Protein AF-A0A5M5ZMQ6-F1 (afdb_monomer)

Sequence (273 aa):
YVLFRFYEIPQRDRADSISINTNTQSAVKARDLRSNSKQILKLKKAYEAKYSNGFFATKRGEIIPADKDKQYCIELSYLGKNLTAWYMQRPNLSYGETKIFDKYFNTLFKNDYLPEDAYALSFWMRKIMDAWTQENPLGLEEELLTMKAYAPYHLLFAISMVFAKCNNQTNVPSPSECLKVASENNLVDSIINIAANCLNSAISAEKNNCEQNNRSFIPQNWVKNKSCNAGIMSAIQNYFSFLPTMNKEMDSKLKNGVKIDSKYFSYRVQAED

Foldseek 3Di:
DDDDDDDDDPDVVVVVVCCVVVVPPDDDALQQVCLPPPLNVVLQVQLCVVQVLEGEASHDPPDDDPSHDPLRYYYPLQLLLLLCLFQQVPLLCSLPSNCSSPVCVCLSSVDDDHSLLSSLSSVLLVVLVVCLDPVNPLPADPLLSVPVSRNSSQLSNLLQLLLCVLQVHPFGFRSNLQCVLCVVLVCSVVSSSLSRQLLRQLLVVVCVVCVVVVHDDDPVVCSNDCSSSVSSNVSSVVCLVCCCVPPVPVNVSSSPSSHDDPVRGDHRRDDPD

Organism: NCBI:txid357276

Radius of gyration: 21.2 Å; Cα contacts (8 Å, |Δi|>4): 343; chains: 1; bounding box: 65×43×66 Å

Secondary structure (DSSP, 8-state):
-----------HHHHHHHHHHHH------HHHHHTT-HHHHHHHHHHHHH-TT-EEE-STTPPPPTTS-GGGEEEHHHHHHHHHHHTS--GGGTT-HHIIIIITHHHHTTS---HHHHHHHHHHHHHHHHT-STT-TT---HHHHTTTTTHHHHHHHHHHHHHHHHTT-SSEEPHHHHHHHHHHTT-HHHHHHHHHHHHHHHHHHHHHHHHHTT----HHHHTTSHHHHHHHHHHHHHHHHHHHHH-HHHHHHHHHHT---GGGEE-------

Solvent-accessible surface area (backbone atoms only — not comparable to full-atom values): 15092 Å² total; per-residue (Å²): 136,87,87,83,82,90,80,88,66,93,48,61,70,57,44,49,50,48,48,61,65,64,68,50,86,66,77,87,46,49,48,63,72,44,34,78,32,71,57,48,49,52,47,39,52,52,28,36,68,74,34,74,50,25,40,63,36,47,52,88,87,53,79,77,60,86,87,41,44,70,90,52,44,46,43,46,71,60,49,55,24,46,45,29,7,47,46,45,65,35,25,48,54,29,67,42,57,58,52,46,39,53,79,37,29,67,56,67,55,66,57,88,71,53,49,56,35,59,49,31,47,51,50,54,51,48,57,54,53,72,45,66,49,95,84,36,83,57,68,61,48,69,75,52,65,77,32,68,80,48,46,60,36,46,38,51,27,36,40,47,49,51,48,16,56,56,55,76,43,92,42,35,58,43,43,33,60,52,47,50,33,20,56,80,56,74,33,55,68,59,46,54,43,51,20,36,51,19,46,41,49,22,51,53,51,49,43,53,51,23,56,76,67,78,40,89,72,54,69,79,59,41,54,54,34,72,62,41,58,52,31,33,52,50,30,46,53,50,50,67,67,45,28,60,80,75,39,48,66,60,40,52,48,46,49,62,39,44,62,66,65,72,87,49,42,40,78,61,52,64,67,88,128

pLDDT: mean 91.58, std 10.66, range [40.56, 98.69]

Structure (mmCIF, N/CA/C/O backbone):
data_AF-A0A5M5ZMQ6-F1
#
_entry.id   AF-A0A5M5ZMQ6-F1
#
loop_
_atom_site.group_PDB
_atom_site.id
_atom_site.type_symbol
_atom_site.label_atom_id
_atom_site.label_alt_id
_atom_site.label_comp_id
_atom_site.label_asym_id
_atom_site.label_entity_id
_atom_site.label_seq_id
_atom_site.pdbx_PDB_ins_code
_atom_site.Cartn_x
_atom_site.Cartn_y
_atom_site.Cartn_z
_atom_site.occupancy
_atom_site.B_iso_or_equiv
_atom_site.auth_seq_id
_atom_site.auth_comp_id
_atom_site.auth_asym_id
_atom_site.auth_atom_id
_atom_site.pdbx_PDB_model_num
ATOM 1 N N . TYR A 1 1 ? 43.582 12.583 -26.323 1.00 47.59 1 TYR A N 1
ATOM 2 C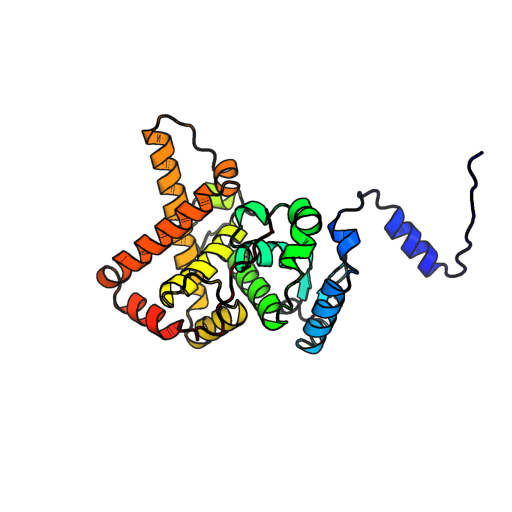 CA . TYR A 1 1 ? 42.843 12.233 -27.550 1.00 47.59 1 TYR A CA 1
ATOM 3 C C . TYR A 1 1 ? 41.517 11.605 -27.155 1.00 47.59 1 TYR A C 1
ATOM 5 O O . TYR A 1 1 ? 41.534 10.622 -26.428 1.00 47.59 1 TYR A O 1
ATOM 13 N N . VAL A 1 2 ? 40.388 12.198 -27.554 1.00 41.84 2 VAL A N 1
ATOM 14 C CA . VAL A 1 2 ? 39.054 11.603 -27.365 1.00 41.84 2 VAL A CA 1
ATOM 15 C C . VAL A 1 2 ? 38.724 10.829 -28.638 1.00 41.84 2 VAL A C 1
ATOM 17 O O . VAL A 1 2 ? 38.733 11.409 -29.721 1.00 41.84 2 VAL A O 1
ATOM 20 N N . LEU A 1 3 ? 38.502 9.518 -28.520 1.00 55.50 3 LEU A N 1
ATOM 21 C CA . LEU A 1 3 ? 38.089 8.673 -29.639 1.00 55.50 3 LEU A CA 1
ATOM 22 C C . LEU A 1 3 ? 36.569 8.776 -29.804 1.00 55.50 3 LEU A C 1
ATOM 24 O O . LEU A 1 3 ? 35.829 8.468 -28.871 1.00 55.50 3 LEU A O 1
ATOM 28 N N . PHE A 1 4 ? 36.107 9.159 -30.991 1.00 59.12 4 PHE A N 1
ATOM 29 C CA . PHE A 1 4 ? 34.694 9.091 -31.360 1.00 59.12 4 PHE A CA 1
ATOM 30 C C . PHE A 1 4 ? 34.466 7.913 -32.306 1.00 59.12 4 PHE A C 1
ATOM 32 O O . PHE A 1 4 ? 35.300 7.627 -33.166 1.00 59.12 4 PHE A O 1
ATOM 39 N N . ARG A 1 5 ? 33.326 7.232 -32.156 1.00 66.06 5 ARG A N 1
ATOM 40 C CA . ARG A 1 5 ? 32.882 6.169 -33.061 1.00 66.06 5 ARG A CA 1
ATOM 41 C C . ARG A 1 5 ? 31.465 6.476 -33.518 1.00 66.06 5 ARG A C 1
ATOM 43 O O . ARG A 1 5 ? 30.568 6.603 -32.688 1.00 66.06 5 ARG A O 1
ATOM 50 N N . PHE A 1 6 ? 31.288 6.604 -34.826 1.00 70.06 6 PHE A N 1
ATOM 51 C CA . PHE A 1 6 ? 29.987 6.822 -35.443 1.00 70.06 6 PHE A CA 1
ATOM 52 C C . PHE A 1 6 ? 29.336 5.476 -35.748 1.00 70.06 6 PHE A C 1
ATOM 54 O O . PHE A 1 6 ? 29.998 4.556 -36.229 1.00 70.06 6 PHE A O 1
ATOM 61 N N . TYR A 1 7 ? 28.043 5.374 -35.458 1.00 70.06 7 TYR A N 1
ATOM 62 C CA . TYR A 1 7 ? 27.208 4.243 -35.837 1.00 70.06 7 TYR A CA 1
ATOM 63 C C . TYR A 1 7 ? 26.068 4.775 -36.698 1.00 70.06 7 TYR A C 1
ATOM 65 O O . TYR A 1 7 ? 25.329 5.659 -36.266 1.00 70.06 7 TYR A O 1
ATOM 73 N N . GLU A 1 8 ? 25.939 4.247 -37.911 1.00 76.56 8 GLU A N 1
ATOM 74 C CA . GLU A 1 8 ? 24.817 4.543 -38.796 1.00 76.56 8 GLU A CA 1
ATOM 75 C C . GLU A 1 8 ? 23.661 3.586 -38.492 1.00 76.56 8 GLU A C 1
ATOM 77 O O . GLU A 1 8 ? 23.851 2.372 -38.385 1.00 76.56 8 GLU A O 1
ATOM 82 N N . ILE A 1 9 ? 22.456 4.135 -38.332 1.00 77.62 9 ILE A N 1
ATOM 83 C CA . ILE A 1 9 ? 21.235 3.355 -38.129 1.00 77.62 9 ILE A CA 1
ATOM 84 C C . ILE A 1 9 ? 20.403 3.475 -39.411 1.00 77.62 9 ILE A C 1
ATOM 86 O O . ILE A 1 9 ? 19.800 4.523 -39.634 1.00 77.62 9 ILE A O 1
ATOM 90 N N . PRO A 1 10 ? 20.336 2.423 -40.248 1.00 77.81 10 PRO A N 1
ATOM 91 C CA . PRO A 1 10 ? 19.671 2.485 -41.556 1.00 77.81 10 PRO A CA 1
ATOM 92 C C . PRO A 1 10 ? 18.139 2.606 -41.464 1.00 77.81 10 PRO A C 1
ATOM 94 O O . PRO A 1 10 ? 17.467 2.927 -42.439 1.00 77.81 10 PRO A O 1
ATOM 97 N N . GLN A 1 11 ? 17.570 2.341 -40.287 1.00 86.81 11 GLN A N 1
ATOM 98 C CA . GLN A 1 11 ? 16.138 2.402 -40.003 1.00 86.81 11 GLN A CA 1
ATOM 99 C C . GLN A 1 11 ? 15.773 3.784 -39.463 1.00 86.81 11 GLN A C 1
ATOM 101 O O . GLN A 1 11 ? 16.088 4.112 -38.317 1.00 86.81 11 GLN A O 1
ATOM 106 N N . ARG A 1 12 ? 15.123 4.600 -40.298 1.00 78.12 12 ARG A N 1
ATOM 107 C CA . ARG A 1 12 ? 14.778 5.990 -39.967 1.00 78.12 12 ARG A CA 1
ATOM 108 C C . ARG A 1 12 ? 13.814 6.093 -38.786 1.00 78.12 12 ARG A C 1
ATOM 110 O O . ARG A 1 12 ? 14.033 6.904 -37.904 1.00 78.12 12 ARG A O 1
ATOM 117 N N . ASP A 1 13 ? 12.829 5.210 -38.715 1.00 79.56 13 ASP A N 1
ATOM 118 C CA . ASP A 1 13 ? 11.914 5.050 -37.581 1.00 79.56 13 ASP A CA 1
ATOM 119 C C . ASP A 1 13 ? 12.656 4.748 -36.268 1.00 79.56 13 ASP A C 1
ATOM 121 O O . ASP A 1 13 ? 12.374 5.337 -35.223 1.00 79.56 13 ASP A O 1
ATOM 125 N N . ARG A 1 14 ? 13.668 3.873 -36.319 1.00 75.56 14 ARG A N 1
ATOM 126 C CA . ARG A 1 14 ? 14.521 3.570 -35.166 1.00 75.56 14 ARG A CA 1
ATOM 127 C C . ARG A 1 14 ? 15.389 4.772 -34.793 1.00 75.56 14 ARG A C 1
ATOM 129 O O . ARG A 1 14 ? 15.490 5.074 -33.604 1.00 75.56 14 ARG A O 1
ATOM 136 N N . ALA A 1 15 ? 15.978 5.458 -35.771 1.00 72.06 15 ALA A N 1
ATOM 137 C CA . ALA A 1 15 ? 16.774 6.665 -35.561 1.00 72.06 15 ALA A CA 1
ATOM 138 C C . ALA A 1 15 ? 15.938 7.807 -34.958 1.00 72.06 15 ALA A C 1
ATOM 140 O O . ALA A 1 15 ? 16.372 8.430 -33.991 1.00 72.06 15 ALA A O 1
ATOM 141 N N . ASP A 1 16 ? 14.714 8.005 -35.445 1.00 71.56 16 ASP A N 1
ATOM 142 C CA . ASP A 1 16 ? 13.754 8.972 -34.918 1.00 71.56 16 ASP A CA 1
ATOM 143 C C . ASP A 1 16 ? 13.327 8.587 -33.498 1.00 71.56 16 ASP A C 1
ATOM 145 O O . ASP A 1 16 ? 13.324 9.435 -32.611 1.00 71.56 16 ASP A O 1
ATOM 149 N N . SER A 1 17 ? 13.070 7.302 -33.222 1.00 70.56 17 SER A N 1
ATOM 150 C CA . SER A 1 17 ? 12.778 6.850 -31.855 1.00 70.56 17 SER A CA 1
ATOM 151 C C . SER A 1 17 ? 13.946 7.112 -30.902 1.00 70.56 17 SER A C 1
ATOM 153 O O . SER A 1 17 ? 13.737 7.545 -29.771 1.00 70.56 17 SER A O 1
ATOM 155 N N . ILE A 1 18 ? 15.184 6.880 -31.347 1.00 67.00 18 ILE A N 1
ATOM 156 C CA . ILE A 1 18 ? 16.378 7.131 -30.543 1.00 67.00 18 ILE A CA 1
ATOM 157 C C . ILE A 1 18 ? 16.510 8.626 -30.312 1.00 67.00 18 ILE A C 1
ATOM 159 O O . ILE A 1 18 ? 16.647 9.019 -29.161 1.00 67.00 18 ILE A O 1
ATOM 163 N N . SER A 1 19 ? 16.393 9.445 -31.358 1.00 64.06 19 SER A N 1
ATOM 164 C CA . SER A 1 19 ? 16.413 10.907 -31.285 1.00 64.06 19 SER A CA 1
ATOM 165 C C . SER A 1 19 ? 15.363 11.432 -30.304 1.00 64.06 19 SER A C 1
ATOM 167 O O . SER A 1 19 ? 15.713 12.099 -29.339 1.00 64.06 19 SER A O 1
ATOM 169 N N . ILE A 1 20 ? 14.094 11.041 -30.443 1.00 60.56 20 ILE A N 1
ATOM 170 C CA . ILE A 1 20 ? 12.998 11.467 -29.558 1.00 60.56 20 ILE A CA 1
ATOM 171 C C . ILE A 1 20 ? 13.266 11.059 -28.099 1.00 60.56 20 ILE A C 1
ATOM 173 O O . ILE A 1 20 ? 13.087 11.869 -27.190 1.00 60.56 20 ILE A O 1
ATOM 177 N N . ASN A 1 21 ? 13.757 9.838 -27.865 1.00 60.22 21 ASN A N 1
ATOM 178 C CA . ASN A 1 21 ? 14.043 9.328 -26.519 1.00 60.22 21 ASN A CA 1
ATOM 179 C C . ASN A 1 21 ? 15.355 9.867 -25.908 1.00 60.22 21 ASN A C 1
ATOM 181 O O . ASN A 1 21 ? 15.486 9.899 -24.685 1.00 60.22 21 ASN A O 1
ATOM 185 N N . THR A 1 22 ? 16.335 10.284 -26.720 1.00 57.62 22 THR A N 1
ATOM 186 C CA . THR A 1 22 ? 17.606 10.880 -26.250 1.00 57.62 22 THR A CA 1
ATOM 187 C C . THR A 1 22 ? 17.556 12.401 -26.156 1.00 57.62 22 THR A C 1
ATOM 189 O O . THR A 1 22 ? 18.309 12.975 -25.374 1.00 57.62 22 THR A O 1
ATOM 192 N N . ASN A 1 23 ? 16.644 13.059 -26.875 1.00 48.06 23 ASN A N 1
ATOM 193 C CA . ASN A 1 23 ? 16.464 14.510 -26.824 1.00 48.06 23 ASN A CA 1
ATOM 194 C C . ASN A 1 23 ? 15.628 14.959 -25.609 1.00 48.06 23 ASN A C 1
ATOM 196 O O . ASN A 1 23 ? 15.632 16.129 -25.227 1.00 48.06 23 ASN A O 1
ATOM 200 N N . THR A 1 24 ? 14.968 14.027 -24.911 1.00 53.59 24 THR A N 1
ATOM 201 C CA . THR A 1 24 ? 14.496 14.278 -23.546 1.00 53.59 24 THR A CA 1
ATOM 202 C C . THR A 1 24 ? 15.685 14.317 -22.582 1.00 53.59 24 THR A C 1
ATOM 204 O O . THR A 1 24 ? 16.093 13.284 -22.057 1.00 53.59 24 THR A O 1
ATOM 207 N N . GLN A 1 25 ? 16.198 15.517 -22.280 1.00 57.25 25 GLN A N 1
ATOM 208 C CA . GLN A 1 25 ? 17.229 15.810 -21.258 1.00 57.25 25 GLN A CA 1
ATOM 209 C C . GLN A 1 25 ? 16.788 15.496 -19.806 1.00 57.25 25 GLN A C 1
ATOM 211 O O . GLN A 1 25 ? 17.231 16.110 -18.838 1.00 57.25 25 GLN A O 1
ATOM 216 N N . SER A 1 26 ? 15.874 14.549 -19.612 1.00 63.44 26 SER A N 1
ATOM 217 C CA . SER A 1 26 ? 15.492 14.087 -18.285 1.00 63.44 26 SER A CA 1
ATOM 218 C C . SER A 1 26 ? 16.535 13.101 -17.786 1.00 63.44 26 SER A C 1
ATOM 220 O O . SER A 1 26 ? 16.650 12.006 -18.337 1.00 63.44 26 SER A O 1
ATOM 222 N N . ALA A 1 27 ? 17.241 13.469 -16.715 1.00 72.31 27 ALA A N 1
ATOM 223 C CA . ALA A 1 27 ? 18.243 12.622 -16.079 1.00 72.31 27 ALA A CA 1
ATOM 224 C C . ALA A 1 27 ? 17.759 11.167 -15.926 1.00 72.31 27 ALA A C 1
ATOM 226 O O . ALA A 1 27 ? 16.604 10.901 -15.551 1.00 72.31 27 ALA A O 1
ATOM 227 N N . VAL A 1 28 ? 18.656 10.227 -16.234 1.00 78.38 28 VAL A N 1
ATOM 228 C CA . VAL A 1 28 ? 18.430 8.793 -16.032 1.00 78.38 28 VAL A CA 1
ATOM 229 C C . VAL A 1 28 ? 18.247 8.555 -14.537 1.00 78.38 28 VAL A C 1
ATOM 231 O O . VAL A 1 28 ? 19.123 8.883 -13.738 1.00 78.38 28 VAL A O 1
ATOM 234 N N . LYS A 1 29 ? 17.095 8.009 -14.141 1.00 84.88 29 LYS A N 1
ATOM 235 C CA . LYS A 1 29 ? 16.806 7.691 -12.738 1.00 84.88 29 LYS A CA 1
ATOM 236 C C . LYS A 1 29 ? 17.177 6.241 -12.443 1.00 84.88 29 LYS A C 1
ATOM 238 O O . LYS A 1 29 ? 17.129 5.395 -13.332 1.00 84.88 29 LYS A O 1
ATOM 243 N N . ALA A 1 30 ? 17.438 5.924 -11.174 1.00 86.81 30 ALA A N 1
ATOM 244 C CA . ALA A 1 30 ? 17.724 4.552 -10.738 1.00 86.81 30 ALA A CA 1
ATOM 245 C C . ALA A 1 30 ? 16.661 3.546 -11.223 1.00 86.81 30 ALA A C 1
ATOM 247 O O . ALA A 1 30 ? 16.997 2.475 -11.716 1.00 86.81 30 ALA A O 1
ATOM 248 N N . ARG A 1 31 ? 15.376 3.924 -11.189 1.00 89.75 31 ARG A N 1
ATOM 249 C CA . ARG A 1 31 ? 14.275 3.112 -11.733 1.00 89.75 31 ARG A CA 1
ATOM 250 C C . ARG A 1 31 ? 14.473 2.749 -13.203 1.00 89.75 31 ARG A C 1
ATOM 252 O O . ARG A 1 31 ? 14.212 1.614 -13.584 1.00 89.75 31 ARG A O 1
ATOM 259 N N . ASP A 1 32 ? 14.925 3.696 -14.020 1.00 88.31 32 ASP A N 1
ATOM 260 C CA . ASP A 1 32 ? 15.076 3.491 -15.460 1.00 88.31 32 ASP A CA 1
ATOM 261 C C . ASP A 1 32 ? 16.136 2.399 -15.722 1.00 88.31 32 ASP A C 1
ATOM 263 O O . ASP A 1 32 ? 15.923 1.527 -16.563 1.00 88.31 32 ASP A O 1
ATOM 267 N N . LEU A 1 33 ? 17.190 2.342 -14.895 1.00 89.12 33 LEU A N 1
ATOM 268 C CA . LEU A 1 33 ? 18.198 1.271 -14.901 1.00 89.12 33 LEU A CA 1
ATOM 269 C C . LEU A 1 33 ? 17.654 -0.081 -14.404 1.00 89.12 33 LEU A C 1
ATOM 271 O O . LEU A 1 33 ? 18.113 -1.135 -14.840 1.00 89.12 33 LEU A O 1
ATOM 275 N N . ARG A 1 34 ? 16.674 -0.074 -13.492 1.00 92.88 34 ARG A N 1
ATOM 276 C CA . ARG A 1 34 ? 16.050 -1.292 -12.940 1.00 92.88 34 ARG A CA 1
ATOM 277 C C . ARG A 1 34 ? 14.905 -1.849 -13.788 1.00 92.88 34 ARG A C 1
ATOM 279 O O . ARG A 1 34 ? 14.545 -3.008 -13.606 1.00 92.88 34 ARG A O 1
ATOM 286 N N . SER A 1 35 ? 14.355 -1.067 -14.716 1.00 90.56 35 SER A N 1
ATOM 287 C CA . SER A 1 35 ? 13.184 -1.434 -15.534 1.00 90.56 35 SER A CA 1
ATOM 288 C C . SER A 1 35 ? 13.335 -2.749 -16.315 1.00 90.56 35 SER A C 1
ATOM 290 O O . SER A 1 35 ? 12.348 -3.448 -16.538 1.00 90.56 35 SER A O 1
ATOM 292 N N . ASN A 1 36 ? 14.570 -3.109 -16.680 1.00 91.75 36 ASN A N 1
ATOM 293 C CA . ASN A 1 36 ? 14.905 -4.336 -17.411 1.00 91.75 36 ASN A CA 1
ATOM 294 C C . ASN A 1 36 ? 15.617 -5.384 -16.535 1.00 91.75 36 ASN A C 1
ATOM 296 O O . ASN A 1 36 ? 16.247 -6.301 -17.064 1.00 91.75 36 ASN A O 1
ATOM 300 N N . SER A 1 37 ? 15.577 -5.258 -15.203 1.00 94.25 37 SER A N 1
ATOM 301 C CA . SER A 1 37 ? 16.186 -6.267 -14.334 1.00 94.25 37 SER A CA 1
ATOM 302 C C . SER A 1 37 ? 15.467 -7.613 -14.479 1.00 94.25 37 SER A C 1
ATOM 304 O O . SER A 1 37 ? 14.261 -7.674 -14.733 1.00 94.25 37 SER A O 1
ATOM 306 N N . LYS A 1 38 ? 16.192 -8.717 -14.257 1.00 94.50 38 LYS A N 1
ATOM 307 C CA . LYS A 1 38 ? 15.633 -10.076 -14.340 1.00 94.50 38 LYS A CA 1
ATOM 308 C C . LYS A 1 38 ? 14.405 -10.254 -13.439 1.00 94.50 38 LYS A C 1
ATOM 310 O O . LYS A 1 38 ? 13.442 -10.893 -13.851 1.00 94.50 38 LYS A O 1
ATOM 315 N N . GLN A 1 39 ? 14.435 -9.681 -12.235 1.00 94.44 39 GLN A N 1
ATOM 316 C CA . GLN A 1 39 ? 13.330 -9.741 -11.276 1.00 94.44 39 GLN A CA 1
ATOM 317 C C . GLN A 1 39 ? 12.078 -9.039 -11.817 1.00 94.44 39 GLN A C 1
ATOM 319 O O . GLN A 1 39 ? 10.994 -9.618 -11.798 1.00 94.44 39 GLN A O 1
ATOM 324 N N . ILE A 1 40 ? 12.234 -7.831 -12.374 1.00 96.31 40 ILE A N 1
ATOM 325 C CA . ILE A 1 40 ? 11.114 -7.071 -12.944 1.00 96.31 40 ILE A CA 1
ATOM 326 C C . ILE A 1 40 ? 10.540 -7.772 -14.172 1.00 96.31 40 ILE A C 1
ATOM 328 O O . ILE A 1 40 ? 9.326 -7.907 -14.285 1.00 96.31 40 ILE A O 1
ATOM 332 N N . LEU A 1 41 ? 11.392 -8.275 -15.068 1.00 95.75 41 LEU A N 1
ATOM 333 C CA . LEU A 1 41 ? 10.938 -8.979 -16.268 1.00 95.75 41 LEU A CA 1
ATOM 334 C C . LEU A 1 41 ? 10.226 -10.297 -15.935 1.00 95.75 41 LEU A C 1
ATOM 336 O O . LEU A 1 41 ? 9.242 -10.639 -16.590 1.00 95.75 41 LEU A O 1
ATOM 340 N N . LYS A 1 42 ? 10.678 -11.018 -14.898 1.00 96.25 42 LYS A N 1
ATOM 341 C CA . LYS A 1 42 ? 9.987 -12.213 -14.390 1.00 96.25 42 LYS A CA 1
ATOM 342 C C . LYS A 1 42 ? 8.590 -11.854 -13.881 1.00 96.25 42 LYS A C 1
ATOM 344 O O . LYS A 1 42 ? 7.632 -12.521 -14.266 1.00 96.25 42 LYS A O 1
ATOM 349 N N . LEU A 1 43 ? 8.468 -10.794 -13.078 1.00 97.06 43 LEU A N 1
ATOM 350 C CA . LEU A 1 43 ? 7.178 -10.342 -12.556 1.00 97.06 43 LEU A CA 1
ATOM 351 C C . LEU A 1 43 ? 6.252 -9.835 -13.672 1.00 97.06 43 LEU A C 1
ATOM 353 O O . LEU A 1 43 ? 5.092 -10.226 -13.698 1.00 97.06 43 LEU A O 1
ATOM 357 N N . LYS A 1 44 ? 6.766 -9.052 -14.633 1.00 97.12 44 LYS A N 1
ATOM 358 C CA . LYS A 1 44 ? 6.029 -8.632 -15.842 1.00 97.12 44 LYS A CA 1
ATOM 359 C C . LYS A 1 44 ? 5.464 -9.830 -16.589 1.00 97.12 44 LYS A C 1
ATOM 361 O O . LYS A 1 44 ? 4.260 -9.895 -16.811 1.00 97.12 44 LYS A O 1
ATOM 366 N N . LYS A 1 45 ? 6.312 -10.812 -16.901 1.00 97.19 45 LYS A N 1
ATOM 367 C CA . LYS A 1 45 ? 5.891 -12.021 -17.612 1.00 97.19 45 LYS A CA 1
ATOM 368 C C . LYS A 1 45 ? 4.816 -12.793 -16.844 1.00 97.19 45 LYS A C 1
ATOM 370 O O . LYS A 1 45 ? 3.838 -13.216 -17.448 1.00 97.19 45 LYS A O 1
ATOM 375 N N . ALA A 1 46 ? 4.990 -12.985 -15.536 1.00 97.38 46 ALA A N 1
ATOM 376 C CA . ALA A 1 46 ? 4.007 -13.683 -14.710 1.00 97.38 46 ALA A CA 1
ATOM 377 C C . ALA A 1 46 ? 2.674 -12.921 -14.641 1.00 97.38 46 ALA A C 1
ATOM 379 O O . ALA A 1 46 ? 1.611 -13.528 -14.751 1.00 97.38 46 ALA A O 1
ATOM 380 N N . TYR A 1 47 ? 2.734 -11.594 -14.508 1.00 98.12 47 TYR A N 1
ATOM 381 C CA . TYR A 1 47 ? 1.558 -10.737 -14.429 1.00 98.12 47 TYR A CA 1
ATOM 382 C C . TYR A 1 47 ? 0.743 -10.745 -15.722 1.00 98.12 47 TYR A C 1
ATOM 384 O O . TYR A 1 47 ? -0.451 -11.020 -15.688 1.00 98.12 47 TYR A O 1
ATOM 392 N N . GLU A 1 48 ? 1.388 -10.517 -16.864 1.00 97.31 48 GLU A N 1
ATOM 393 C CA . GLU A 1 48 ? 0.718 -10.480 -18.171 1.00 97.31 48 GLU A CA 1
ATOM 394 C C . GLU A 1 48 ? 0.251 -11.874 -18.627 1.00 97.31 48 GLU A C 1
ATOM 396 O O . GLU A 1 48 ? -0.718 -11.987 -19.373 1.00 97.31 48 GLU A O 1
ATOM 401 N N . ALA A 1 49 ? 0.881 -12.952 -18.140 1.00 97.50 49 ALA A N 1
ATOM 402 C CA . ALA A 1 49 ? 0.378 -14.311 -18.340 1.00 97.50 49 ALA A CA 1
ATOM 403 C C . ALA A 1 49 ? -0.896 -14.592 -17.524 1.00 97.50 49 ALA A C 1
ATOM 405 O O . ALA A 1 49 ? -1.782 -15.299 -18.001 1.00 97.50 49 ALA A O 1
ATOM 406 N N . LYS A 1 50 ? -0.996 -14.052 -16.300 1.00 97.88 50 LYS A N 1
ATOM 407 C CA . LYS A 1 50 ? -2.179 -14.200 -15.439 1.00 97.88 50 LYS A CA 1
ATOM 408 C C . LYS A 1 50 ? -3.340 -13.315 -15.899 1.00 97.88 50 LYS A C 1
ATOM 410 O O . LYS A 1 50 ? -4.480 -13.770 -15.921 1.00 97.88 50 LYS A O 1
ATOM 415 N N . TYR A 1 51 ? -3.044 -12.068 -16.252 1.00 97.06 51 TYR A N 1
ATOM 416 C CA . TYR A 1 51 ? -3.999 -11.054 -16.690 1.00 97.06 51 TYR A CA 1
ATOM 417 C C . TYR A 1 51 ? -3.723 -10.703 -18.152 1.00 97.06 51 TYR A C 1
ATOM 419 O O . TYR A 1 51 ? -3.038 -9.727 -18.449 1.00 97.06 51 TYR A O 1
ATOM 427 N N . SER A 1 52 ? -4.251 -11.505 -19.078 1.00 94.88 52 SER A N 1
ATOM 428 C CA . SER A 1 52 ? -4.007 -11.355 -20.524 1.00 94.88 52 SER A CA 1
ATOM 429 C C . SER A 1 52 ? -4.538 -10.035 -21.109 1.00 94.88 52 SER A C 1
ATOM 431 O O . SER A 1 52 ? -3.995 -9.510 -22.089 1.00 94.88 52 SER A O 1
ATOM 433 N N . ASN A 1 53 ? -5.575 -9.469 -20.487 1.00 95.00 53 ASN A N 1
ATOM 434 C CA . ASN A 1 53 ? -6.116 -8.136 -20.763 1.00 95.00 53 ASN A CA 1
ATOM 435 C C . ASN A 1 53 ? -5.391 -7.013 -19.997 1.00 95.00 53 ASN A C 1
ATOM 437 O O . ASN A 1 53 ? -5.688 -5.842 -20.218 1.00 95.00 53 ASN A O 1
ATOM 441 N N . GLY A 1 54 ? -4.466 -7.350 -19.099 1.00 95.81 54 GLY A N 1
ATOM 442 C CA . GLY A 1 54 ? -3.661 -6.405 -18.338 1.00 95.81 54 GLY A CA 1
ATOM 443 C C . GLY A 1 54 ? -2.352 -6.040 -19.030 1.00 95.81 54 GLY A C 1
ATOM 444 O O . GLY A 1 54 ? -1.967 -6.602 -20.058 1.00 95.81 54 GLY A O 1
ATOM 445 N N . PHE A 1 55 ? -1.651 -5.080 -18.435 1.00 97.38 55 PHE A N 1
ATOM 446 C CA . PHE A 1 55 ? -0.334 -4.649 -18.891 1.00 97.38 55 PHE A CA 1
ATOM 447 C C . PHE A 1 55 ? 0.518 -4.222 -17.706 1.00 97.38 55 PHE A C 1
ATOM 449 O O . PHE A 1 55 ? 0.041 -3.507 -16.823 1.00 97.38 55 PHE A O 1
ATOM 456 N N . PHE A 1 56 ? 1.787 -4.620 -17.684 1.00 97.38 56 PHE A N 1
ATOM 457 C CA . PHE A 1 56 ? 2.714 -4.147 -16.666 1.00 97.38 56 PHE A CA 1
ATOM 458 C C . PHE A 1 56 ? 3.778 -3.255 -17.310 1.00 97.38 56 PHE A C 1
ATOM 460 O O . PHE A 1 56 ? 4.785 -3.727 -17.837 1.00 97.38 56 PHE A O 1
ATOM 467 N N . ALA A 1 57 ? 3.563 -1.943 -17.221 1.00 96.69 57 ALA A N 1
ATOM 468 C CA . ALA A 1 57 ? 4.506 -0.922 -17.657 1.00 96.69 57 ALA A CA 1
ATOM 469 C C . ALA A 1 57 ? 5.735 -0.887 -16.732 1.00 96.69 57 ALA A C 1
ATOM 471 O O . ALA A 1 57 ? 5.640 -0.563 -15.543 1.00 96.69 57 ALA A O 1
ATOM 472 N N . THR A 1 58 ? 6.911 -1.212 -17.264 1.00 95.00 58 THR A N 1
ATOM 473 C CA . THR A 1 58 ? 8.171 -1.217 -16.508 1.00 95.00 58 THR A CA 1
ATOM 474 C C . THR A 1 58 ? 9.032 0.003 -16.801 1.00 95.00 58 THR A C 1
ATOM 476 O O . THR A 1 58 ? 9.849 0.389 -15.959 1.00 95.00 58 THR A O 1
ATOM 479 N N . LYS A 1 59 ? 8.843 0.642 -17.960 1.00 90.75 59 LYS A N 1
ATOM 480 C CA . LYS A 1 59 ? 9.613 1.813 -18.391 1.00 90.75 59 LYS A CA 1
ATOM 481 C C . LYS A 1 59 ? 8.872 3.117 -18.094 1.00 90.75 59 LYS A C 1
ATOM 483 O O . LYS A 1 59 ? 7.647 3.173 -18.022 1.00 90.75 59 LYS A O 1
ATOM 488 N N . ARG A 1 60 ? 9.635 4.203 -17.930 1.00 86.25 60 ARG A N 1
ATOM 489 C CA . ARG A 1 60 ? 9.084 5.556 -17.756 1.00 86.25 60 ARG A CA 1
ATOM 490 C C . ARG A 1 60 ? 8.306 5.961 -19.007 1.00 86.25 60 ARG A C 1
ATOM 492 O O . ARG A 1 60 ? 8.901 6.005 -20.077 1.00 86.25 60 ARG A O 1
ATOM 499 N N . GLY A 1 61 ? 7.030 6.312 -18.850 1.00 84.12 61 GLY A N 1
ATOM 500 C CA . GLY A 1 61 ? 6.195 6.765 -19.967 1.00 84.12 61 GLY A CA 1
ATOM 501 C C . GLY A 1 61 ? 5.877 5.668 -20.985 1.00 84.12 61 GLY A C 1
ATOM 502 O O . GLY A 1 61 ? 5.569 5.982 -22.130 1.00 84.12 61 GLY A O 1
ATOM 503 N N . GLU A 1 62 ? 5.987 4.392 -20.597 1.00 89.88 62 GLU A N 1
ATOM 504 C CA . GLU A 1 62 ? 5.570 3.281 -21.451 1.00 89.88 62 GLU A CA 1
ATOM 505 C C . GLU A 1 62 ? 4.073 3.404 -21.744 1.00 89.88 62 GLU A C 1
ATOM 507 O O . GLU A 1 62 ? 3.252 3.475 -20.829 1.00 89.88 62 GLU A O 1
ATOM 512 N N . ILE A 1 63 ? 3.729 3.469 -23.029 1.00 89.19 63 ILE A N 1
ATOM 513 C CA . ILE A 1 63 ? 2.346 3.640 -23.461 1.00 89.19 63 ILE A CA 1
ATOM 514 C C . ILE A 1 63 ? 1.612 2.321 -23.240 1.00 89.19 63 ILE A C 1
ATOM 516 O O . ILE A 1 63 ? 1.997 1.285 -23.783 1.00 89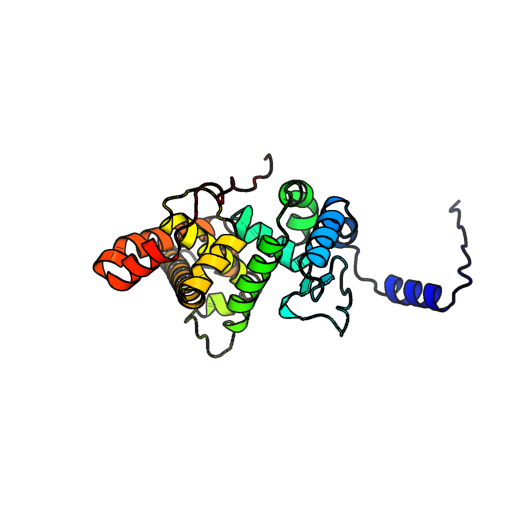.19 63 ILE A O 1
ATOM 520 N N . ILE A 1 64 ? 0.543 2.379 -22.447 1.00 90.94 64 ILE A N 1
ATOM 521 C CA . ILE A 1 64 ? -0.369 1.255 -22.258 1.00 90.94 64 ILE A CA 1
ATOM 522 C C . ILE A 1 64 ? -1.085 0.991 -23.594 1.00 90.94 64 ILE A C 1
ATOM 524 O O . ILE A 1 64 ? -1.682 1.925 -24.140 1.00 90.94 64 ILE A O 1
ATOM 528 N N . PRO A 1 65 ? -1.052 -0.245 -24.126 1.00 93.25 65 PRO A N 1
ATOM 529 C CA . PRO A 1 65 ? -1.757 -0.567 -25.362 1.00 93.25 65 PRO A CA 1
ATOM 530 C C . PRO A 1 65 ? -3.272 -0.345 -25.229 1.00 93.25 65 PRO A C 1
ATOM 532 O O . PRO A 1 65 ? -3.861 -0.610 -24.182 1.00 93.25 65 PRO A O 1
ATOM 535 N N . ALA A 1 66 ? -3.908 0.158 -26.290 1.00 92.00 66 ALA A N 1
ATOM 536 C CA . ALA A 1 66 ? -5.311 0.582 -26.254 1.00 92.00 66 ALA A CA 1
ATOM 537 C C . ALA A 1 66 ? -6.310 -0.575 -26.058 1.00 92.00 66 ALA A C 1
ATOM 539 O O . ALA A 1 66 ? -7.421 -0.345 -25.589 1.00 92.00 66 ALA A O 1
ATOM 540 N N . ASP A 1 67 ? -5.915 -1.803 -26.399 1.00 93.88 67 ASP A N 1
ATOM 541 C CA . ASP A 1 67 ? -6.689 -3.035 -26.214 1.00 93.88 67 ASP A CA 1
ATOM 542 C C . ASP A 1 67 ? -6.672 -3.554 -24.766 1.00 93.88 67 ASP A C 1
ATOM 544 O O . ASP A 1 67 ? -7.366 -4.522 -24.450 1.00 93.88 67 ASP A O 1
ATOM 548 N N . LYS A 1 68 ? -5.875 -2.940 -23.880 1.00 94.44 68 LYS A N 1
ATOM 549 C CA . LYS A 1 68 ? -5.724 -3.373 -22.489 1.00 94.44 68 LYS A CA 1
ATOM 550 C C . LYS A 1 68 ? -6.712 -2.684 -21.565 1.00 94.44 68 LYS A C 1
ATOM 552 O O . LYS A 1 68 ? -7.005 -1.494 -21.680 1.00 94.44 68 LYS A O 1
ATOM 557 N N . ASP A 1 69 ? -7.182 -3.442 -20.583 1.00 95.00 69 ASP A N 1
ATOM 558 C CA . ASP A 1 69 ? -8.028 -2.921 -19.525 1.00 95.00 69 ASP A CA 1
ATOM 559 C C . ASP A 1 69 ? -7.177 -2.123 -18.532 1.00 95.00 69 ASP A C 1
ATOM 561 O O . ASP A 1 69 ? -6.315 -2.663 -17.828 1.00 95.00 69 ASP A O 1
ATOM 565 N N . LYS A 1 70 ? -7.461 -0.820 -18.438 1.00 92.31 70 LYS A N 1
ATOM 566 C CA . LYS A 1 70 ? -6.789 0.117 -17.530 1.00 92.31 70 LYS A CA 1
ATOM 567 C C . LYS A 1 70 ? -6.835 -0.340 -16.070 1.00 92.31 70 LYS A C 1
ATOM 569 O O . LYS A 1 70 ? -5.918 -0.024 -15.316 1.00 92.31 70 LYS A O 1
ATOM 574 N N . GLN A 1 71 ? -7.854 -1.097 -15.657 1.00 93.88 71 GLN A N 1
ATOM 575 C CA . GLN A 1 71 ? -7.956 -1.605 -14.288 1.00 93.88 71 GLN A CA 1
ATOM 576 C C . GLN A 1 71 ? -6.920 -2.685 -13.963 1.00 93.88 71 GLN A C 1
ATOM 578 O O . GLN A 1 71 ? -6.538 -2.829 -12.798 1.00 93.88 71 GLN A O 1
ATOM 583 N N . TYR A 1 72 ? -6.447 -3.404 -14.978 1.00 96.50 72 TYR A N 1
ATOM 584 C CA . TYR A 1 72 ? -5.392 -4.410 -14.877 1.00 96.50 72 TYR A CA 1
ATOM 585 C C . TYR A 1 72 ? -4.042 -3.875 -15.357 1.00 96.50 72 TYR A C 1
ATOM 587 O O . TYR A 1 72 ? -3.070 -4.628 -15.424 1.00 96.50 72 TYR A O 1
ATOM 595 N N . CYS A 1 73 ? -3.951 -2.582 -15.666 1.00 96.12 73 CYS A N 1
ATOM 596 C CA . CYS A 1 73 ? -2.691 -1.939 -15.988 1.00 96.12 73 CYS A CA 1
ATOM 597 C C . CYS A 1 73 ? -1.997 -1.463 -14.711 1.00 96.12 73 CYS A C 1
ATOM 599 O O . CYS A 1 73 ? -2.582 -0.755 -13.888 1.00 96.12 73 CYS A O 1
ATOM 601 N N . ILE A 1 74 ? -0.739 -1.860 -14.544 1.00 96.50 74 ILE A N 1
ATOM 602 C CA . ILE A 1 74 ? 0.098 -1.455 -13.414 1.00 96.50 74 ILE A CA 1
ATOM 603 C C . ILE A 1 74 ? 1.412 -0.874 -13.920 1.00 96.50 74 ILE A C 1
ATOM 605 O O . ILE A 1 74 ? 1.930 -1.283 -14.957 1.00 96.50 74 ILE A O 1
ATOM 609 N N . GLU A 1 75 ? 1.975 0.065 -13.165 1.00 95.94 75 GLU A N 1
ATOM 610 C CA . GLU A 1 75 ? 3.284 0.639 -13.468 1.00 95.94 75 GLU A CA 1
ATOM 611 C C . GLU A 1 75 ? 4.289 0.323 -12.369 1.00 95.94 75 GLU A C 1
ATOM 613 O O . GLU A 1 75 ? 3.973 0.364 -11.175 1.00 95.94 75 GLU A O 1
ATOM 618 N N . LEU A 1 76 ? 5.540 0.097 -12.768 1.00 96.44 76 LEU A N 1
ATOM 619 C CA . LEU A 1 76 ? 6.614 -0.287 -11.856 1.00 96.44 76 LEU A CA 1
ATOM 620 C C . LEU A 1 76 ? 6.833 0.756 -10.767 1.00 96.44 76 LEU A C 1
ATOM 622 O O . LEU A 1 76 ? 7.054 0.389 -9.614 1.00 96.44 76 LEU A O 1
ATOM 626 N N . SER A 1 77 ? 6.738 2.042 -11.122 1.00 94.56 77 SER A N 1
ATOM 627 C CA . SER A 1 77 ? 6.893 3.130 -10.158 1.00 94.56 77 SER A CA 1
ATOM 628 C C . SER A 1 77 ? 5.891 2.991 -9.024 1.00 94.56 77 SER A C 1
ATOM 630 O O . SER A 1 77 ? 6.301 2.894 -7.874 1.00 94.56 77 SER A O 1
ATOM 632 N N . TYR A 1 78 ? 4.596 2.928 -9.339 1.00 95.81 78 TYR A N 1
ATOM 633 C CA . TYR A 1 78 ? 3.542 2.822 -8.331 1.00 95.81 78 TYR A CA 1
ATOM 634 C C . TYR A 1 78 ? 3.602 1.499 -7.576 1.00 95.81 78 TYR A C 1
ATOM 636 O O . TYR A 1 78 ? 3.493 1.504 -6.351 1.00 95.81 78 TYR A O 1
ATOM 644 N N . LEU A 1 79 ? 3.873 0.387 -8.265 1.00 97.38 79 LEU A N 1
ATOM 645 C CA . LEU A 1 79 ? 4.028 -0.907 -7.611 1.00 97.38 79 LEU A CA 1
ATOM 646 C C . LEU A 1 79 ? 5.150 -0.875 -6.565 1.00 97.38 79 LEU A C 1
ATOM 648 O O . LEU A 1 79 ? 4.935 -1.306 -5.439 1.00 97.38 79 LEU A O 1
ATOM 652 N N . GLY A 1 80 ? 6.317 -0.307 -6.884 1.00 97.12 80 GLY A N 1
ATOM 653 C CA . GLY A 1 80 ? 7.421 -0.177 -5.927 1.00 97.12 80 GLY A CA 1
ATOM 654 C C . GLY A 1 80 ? 7.035 0.614 -4.670 1.00 97.12 80 GLY A C 1
ATOM 655 O O . GLY A 1 80 ? 7.390 0.224 -3.556 1.00 97.12 80 GLY A O 1
ATOM 656 N N . LYS A 1 81 ? 6.256 1.691 -4.826 1.00 97.88 81 LYS A N 1
ATOM 657 C CA . LYS A 1 81 ? 5.744 2.491 -3.698 1.00 97.88 81 LYS A CA 1
ATOM 658 C C . LYS A 1 81 ? 4.729 1.702 -2.870 1.00 97.88 81 LYS A C 1
ATOM 660 O O . LYS A 1 81 ? 4.838 1.667 -1.648 1.00 97.88 81 LYS A O 1
ATOM 665 N N . ASN A 1 82 ? 3.809 0.999 -3.526 1.00 98.19 82 ASN A N 1
ATOM 666 C CA . ASN A 1 82 ? 2.801 0.174 -2.862 1.00 98.19 82 ASN A CA 1
ATOM 667 C C . ASN A 1 82 ? 3.433 -0.995 -2.090 1.00 98.19 82 ASN A C 1
ATOM 669 O O . ASN A 1 82 ? 3.088 -1.226 -0.935 1.00 98.19 82 ASN A O 1
ATOM 673 N N . LEU A 1 83 ? 4.412 -1.685 -2.687 1.00 97.62 83 LEU A N 1
ATOM 674 C CA . LEU A 1 83 ? 5.180 -2.748 -2.031 1.00 97.62 83 LEU A CA 1
ATOM 675 C C . LEU A 1 83 ? 5.945 -2.215 -0.807 1.00 97.62 83 LEU A C 1
ATOM 677 O O . LEU A 1 83 ? 6.004 -2.878 0.227 1.00 97.62 83 LEU A O 1
ATOM 681 N N . THR A 1 84 ? 6.494 -1.000 -0.892 1.00 97.38 84 THR A N 1
ATOM 682 C CA . THR A 1 84 ? 7.184 -0.349 0.235 1.00 97.38 84 THR A CA 1
ATOM 683 C C . THR A 1 84 ? 6.214 -0.020 1.378 1.00 97.38 84 THR A C 1
ATOM 685 O O . THR A 1 84 ? 6.529 -0.238 2.551 1.00 97.38 84 THR A O 1
ATOM 688 N N . ALA A 1 85 ? 5.016 0.471 1.061 1.00 98.06 85 ALA A N 1
ATOM 689 C CA . ALA A 1 85 ? 3.990 0.766 2.056 1.00 98.06 85 ALA A CA 1
ATOM 690 C C . ALA A 1 85 ? 3.461 -0.505 2.735 1.00 98.06 85 ALA A C 1
ATOM 692 O O . ALA A 1 85 ? 3.310 -0.525 3.954 1.00 98.06 85 ALA A O 1
ATOM 693 N N . TRP A 1 86 ? 3.227 -1.562 1.954 1.00 98.31 86 TRP A N 1
ATOM 694 C CA . TRP A 1 86 ? 2.591 -2.794 2.417 1.00 98.31 86 TRP A CA 1
ATOM 695 C C . TRP A 1 86 ? 3.596 -3.800 2.994 1.00 98.31 86 TRP A C 1
ATOM 697 O O . TRP A 1 86 ? 3.612 -4.045 4.196 1.00 98.31 86 TRP A O 1
ATOM 707 N N . TYR A 1 87 ? 4.493 -4.350 2.168 1.00 97.25 87 TYR A N 1
ATOM 708 C CA . TYR A 1 87 ? 5.405 -5.433 2.563 1.00 97.25 87 TYR A CA 1
ATOM 709 C C . TYR A 1 87 ? 6.584 -4.988 3.418 1.00 97.25 87 TYR A C 1
ATOM 711 O O . TYR A 1 87 ? 6.995 -5.717 4.322 1.00 97.25 87 TYR A O 1
ATOM 719 N N . MET A 1 88 ? 7.130 -3.794 3.172 1.00 95.69 88 MET A N 1
ATOM 720 C CA . MET A 1 88 ? 8.154 -3.242 4.066 1.00 95.69 88 MET A CA 1
ATOM 721 C C . MET A 1 88 ? 7.548 -2.553 5.292 1.00 95.69 88 MET A C 1
ATOM 723 O O . MET A 1 88 ? 8.290 -2.260 6.229 1.00 95.69 88 MET A O 1
ATOM 727 N N . GLN A 1 89 ? 6.235 -2.272 5.297 1.00 96.25 89 GLN A N 1
ATOM 728 C CA . GLN A 1 89 ? 5.561 -1.463 6.323 1.00 96.25 89 GLN A CA 1
ATOM 729 C C . GLN A 1 89 ? 6.263 -0.112 6.567 1.00 96.25 89 GLN A C 1
ATOM 731 O O . GLN A 1 89 ? 6.420 0.354 7.699 1.00 96.25 89 GLN A O 1
ATOM 736 N N . ARG A 1 90 ? 6.749 0.515 5.485 1.00 95.69 90 ARG A N 1
ATOM 737 C CA . ARG A 1 90 ? 7.451 1.809 5.509 1.00 95.69 90 ARG A CA 1
ATOM 738 C C . ARG A 1 90 ? 6.765 2.821 4.576 1.00 95.69 90 ARG A C 1
ATOM 740 O O . ARG A 1 90 ? 7.391 3.296 3.622 1.00 95.69 90 ARG A O 1
ATOM 747 N N . PRO A 1 91 ? 5.497 3.203 4.833 1.00 96.94 91 PRO A N 1
ATOM 748 C CA . PRO A 1 91 ? 4.797 4.208 4.022 1.00 96.94 91 PRO A CA 1
ATOM 749 C C . PRO A 1 91 ? 5.558 5.543 3.969 1.00 96.94 91 PRO A C 1
ATOM 751 O O . PRO A 1 91 ? 5.674 6.154 2.909 1.00 96.94 91 PRO A O 1
ATOM 754 N N . ASN A 1 92 ? 6.247 5.891 5.057 1.00 95.19 92 ASN A N 1
ATOM 755 C CA . ASN A 1 92 ? 7.120 7.055 5.174 1.00 95.19 92 ASN A CA 1
ATOM 756 C C . ASN A 1 92 ? 8.324 7.069 4.201 1.00 95.19 92 ASN A C 1
ATOM 758 O O . ASN A 1 92 ? 9.001 8.086 4.074 1.00 95.19 92 ASN A O 1
ATOM 762 N N . LEU A 1 93 ? 8.634 5.956 3.523 1.00 94.56 93 LEU A N 1
ATOM 763 C CA . LEU A 1 93 ? 9.660 5.876 2.473 1.00 94.56 93 LEU A CA 1
ATOM 764 C C . LEU A 1 93 ? 9.072 5.723 1.065 1.00 94.56 93 LEU A C 1
ATOM 766 O O . LEU A 1 93 ? 9.814 5.804 0.086 1.00 94.56 93 LEU A O 1
ATOM 770 N N . SER A 1 94 ? 7.758 5.528 0.953 1.00 94.31 94 SER A N 1
ATOM 771 C CA . SER A 1 94 ? 7.100 5.113 -0.290 1.00 94.31 94 SER A CA 1
ATOM 772 C C . SER A 1 94 ? 7.078 6.208 -1.354 1.00 94.31 94 SER A C 1
ATOM 774 O O . SER A 1 94 ? 6.995 5.913 -2.534 1.00 94.31 94 SER A O 1
ATOM 776 N N . TYR A 1 95 ? 7.233 7.480 -0.996 1.00 88.31 95 TYR A N 1
ATOM 777 C CA . TYR A 1 95 ? 7.301 8.559 -1.988 1.00 88.31 95 TYR A CA 1
ATOM 778 C C . TYR A 1 95 ? 8.663 8.642 -2.708 1.00 88.31 95 TYR A C 1
ATOM 780 O O . TYR A 1 95 ? 8.759 9.182 -3.812 1.00 88.31 95 TYR A O 1
ATOM 788 N N . GLY A 1 96 ? 9.736 8.138 -2.089 1.00 88.81 96 GLY A N 1
ATOM 789 C CA . GLY A 1 96 ? 11.109 8.348 -2.541 1.00 88.81 96 GLY A CA 1
ATOM 790 C C . GLY A 1 96 ? 11.571 7.310 -3.560 1.00 88.81 96 GLY A C 1
ATOM 791 O O . GLY A 1 96 ? 12.262 6.366 -3.184 1.00 88.81 96 GLY A O 1
ATOM 792 N N . GLU A 1 97 ? 11.270 7.511 -4.847 1.00 90.06 97 GLU A N 1
ATOM 793 C CA . GLU A 1 97 ? 11.652 6.571 -5.921 1.00 90.06 97 GLU A CA 1
ATOM 794 C C . GLU A 1 97 ? 13.146 6.231 -5.927 1.00 90.06 97 GLU A C 1
ATOM 796 O O . GLU A 1 97 ? 13.499 5.067 -6.096 1.00 90.06 97 GLU A O 1
ATOM 801 N N . THR A 1 98 ? 14.028 7.202 -5.672 1.00 90.69 98 THR A N 1
ATOM 802 C CA . THR A 1 98 ? 15.470 6.939 -5.564 1.00 90.69 98 THR A CA 1
ATOM 803 C C . THR A 1 98 ? 15.765 5.913 -4.473 1.00 90.69 98 THR A C 1
ATOM 805 O O . THR A 1 98 ? 16.464 4.945 -4.727 1.00 90.69 98 THR A O 1
ATOM 808 N N . LYS A 1 99 ? 15.180 6.044 -3.275 1.00 91.50 99 LYS A N 1
ATOM 809 C CA . LYS A 1 99 ? 15.400 5.067 -2.195 1.00 91.50 99 LYS A CA 1
ATOM 810 C C . LYS A 1 99 ? 14.884 3.679 -2.580 1.00 91.50 99 LYS A C 1
ATOM 812 O O . LYS A 1 99 ? 15.541 2.694 -2.267 1.00 91.50 99 LYS A O 1
ATOM 817 N N . ILE A 1 100 ? 13.734 3.605 -3.248 1.00 95.06 100 ILE A N 1
ATOM 818 C CA . ILE A 1 100 ? 13.099 2.339 -3.641 1.00 95.06 100 ILE A CA 1
ATOM 819 C C . ILE A 1 100 ? 13.925 1.617 -4.710 1.00 95.06 100 ILE A C 1
ATOM 821 O O . ILE A 1 100 ? 14.230 0.440 -4.553 1.00 95.06 100 ILE A O 1
ATOM 825 N N . PHE A 1 101 ? 14.296 2.311 -5.787 1.00 95.06 101 PHE A N 1
ATOM 826 C CA . PHE A 1 101 ? 14.932 1.693 -6.958 1.00 95.06 101 PHE A CA 1
ATOM 827 C C . PHE A 1 101 ? 16.463 1.673 -6.914 1.00 95.06 101 PHE A C 1
ATOM 829 O O . PHE A 1 101 ? 17.089 0.975 -7.715 1.00 95.06 101 PHE A O 1
ATOM 836 N N . ASP A 1 102 ? 17.062 2.402 -5.978 1.00 91.62 102 ASP A N 1
ATOM 837 C CA . ASP A 1 102 ? 18.494 2.348 -5.708 1.00 91.62 102 ASP A CA 1
ATOM 838 C C . ASP A 1 102 ? 18.769 1.502 -4.457 1.00 91.62 102 ASP A C 1
ATOM 840 O O . ASP A 1 102 ? 19.046 0.306 -4.565 1.00 91.62 102 ASP A O 1
ATOM 844 N N . LYS A 1 103 ? 18.573 2.088 -3.267 1.00 92.81 103 LYS A N 1
ATOM 845 C CA . LYS A 1 103 ? 18.944 1.486 -1.977 1.00 92.81 103 LYS A CA 1
ATOM 846 C C . LYS A 1 103 ? 18.195 0.188 -1.667 1.00 92.81 103 LYS A C 1
ATOM 848 O O . LYS A 1 103 ? 18.812 -0.786 -1.253 1.00 92.81 103 LYS A O 1
ATOM 853 N N . TYR A 1 104 ? 16.873 0.174 -1.821 1.00 93.56 104 TYR A N 1
ATOM 854 C CA . TYR A 1 104 ? 16.037 -0.945 -1.371 1.00 93.56 104 TYR A CA 1
ATOM 855 C C . TYR A 1 104 ? 15.652 -1.915 -2.481 1.00 93.56 104 TYR A C 1
ATOM 857 O O . TYR A 1 104 ? 14.952 -2.882 -2.204 1.00 93.56 104 TYR A O 1
ATOM 865 N N . PHE A 1 105 ? 16.104 -1.702 -3.717 1.00 94.75 105 PHE A N 1
ATOM 866 C CA . PHE A 1 105 ? 15.621 -2.476 -4.858 1.00 94.75 105 PHE A CA 1
ATOM 867 C C . PHE A 1 105 ? 15.861 -3.974 -4.682 1.00 94.75 105 PHE A C 1
ATOM 869 O O . PHE A 1 105 ? 14.939 -4.773 -4.823 1.00 94.75 105 PHE A O 1
ATOM 876 N N . ASN A 1 106 ? 17.094 -4.347 -4.332 1.00 93.44 106 ASN A N 1
ATOM 877 C CA . ASN A 1 106 ? 17.466 -5.747 -4.156 1.00 93.44 106 ASN A CA 1
ATOM 878 C C . ASN A 1 106 ? 16.724 -6.380 -2.979 1.00 93.44 106 ASN A C 1
ATOM 880 O O . ASN A 1 106 ? 16.334 -7.531 -3.072 1.00 93.44 106 ASN A O 1
ATOM 884 N N . THR A 1 107 ? 16.485 -5.638 -1.900 1.00 93.12 107 THR A N 1
ATOM 885 C CA . THR A 1 107 ? 15.686 -6.119 -0.769 1.00 93.12 107 THR A CA 1
ATOM 886 C C . THR A 1 107 ? 14.227 -6.320 -1.169 1.00 93.12 107 THR A C 1
ATOM 888 O O . THR A 1 107 ? 13.647 -7.369 -0.908 1.00 93.12 107 THR A O 1
ATOM 891 N N . LEU A 1 108 ? 13.634 -5.316 -1.814 1.00 94.44 108 LEU A N 1
ATOM 892 C CA . LEU A 1 108 ? 12.218 -5.282 -2.139 1.00 94.44 108 LEU A CA 1
ATOM 893 C C . LEU A 1 108 ? 11.867 -6.315 -3.207 1.00 94.44 108 LEU A C 1
ATOM 895 O O . LEU A 1 108 ? 10.907 -7.050 -3.037 1.00 94.44 108 LEU A O 1
ATOM 899 N N . PHE A 1 109 ? 12.651 -6.408 -4.281 1.00 93.62 109 PHE A N 1
ATOM 900 C CA . PHE A 1 109 ? 12.373 -7.269 -5.434 1.00 93.62 109 PHE A CA 1
ATOM 901 C C . PHE A 1 109 ? 13.135 -8.605 -5.416 1.00 93.62 109 PHE A C 1
ATOM 903 O O . PHE A 1 109 ? 13.143 -9.310 -6.423 1.00 93.62 109 PHE A O 1
ATOM 910 N N . LYS A 1 110 ? 13.770 -8.986 -4.295 1.00 88.75 110 LYS A N 1
ATOM 911 C CA . LYS A 1 110 ? 14.263 -10.365 -4.089 1.00 88.75 110 LYS A CA 1
ATOM 912 C C . LYS A 1 110 ? 13.114 -11.361 -3.927 1.00 88.75 110 LYS A C 1
ATOM 914 O O . LYS A 1 110 ? 13.287 -12.532 -4.249 1.00 88.75 110 LYS A O 1
ATOM 919 N N . ASN A 1 111 ? 11.967 -10.895 -3.440 1.00 84.44 111 ASN A N 1
ATOM 920 C CA . ASN A 1 111 ? 10.789 -11.726 -3.251 1.00 84.44 111 ASN A CA 1
ATOM 921 C C . ASN A 1 111 ? 10.081 -11.999 -4.578 1.00 84.44 111 ASN A C 1
ATOM 923 O O . ASN A 1 111 ? 9.908 -11.102 -5.406 1.00 84.44 111 ASN A O 1
ATOM 927 N N . ASP A 1 112 ? 9.612 -13.232 -4.735 1.00 87.69 112 ASP A N 1
ATOM 928 C CA . ASP A 1 112 ? 8.747 -13.629 -5.839 1.00 87.69 112 ASP A CA 1
ATOM 929 C C . ASP A 1 112 ? 7.295 -13.257 -5.507 1.00 87.69 112 ASP A C 1
ATOM 931 O O . ASP A 1 112 ? 6.540 -14.059 -4.962 1.00 87.69 112 ASP A O 1
ATOM 935 N N . TYR A 1 113 ? 6.914 -12.010 -5.799 1.00 94.56 113 TYR A N 1
ATOM 936 C CA . TYR A 1 113 ? 5.533 -11.556 -5.624 1.00 94.56 113 TYR A CA 1
ATOM 937 C C . TYR A 1 113 ? 4.584 -12.255 -6.594 1.00 94.56 113 TYR A C 1
ATOM 939 O O . TYR A 1 113 ? 4.898 -12.430 -7.776 1.00 94.56 113 TYR A O 1
ATOM 947 N N . LEU A 1 114 ? 3.392 -12.590 -6.102 1.00 96.00 114 LEU A N 1
ATOM 948 C CA . LEU A 1 114 ? 2.320 -13.107 -6.938 1.00 96.00 114 LEU A CA 1
ATOM 949 C C . LEU A 1 114 ? 1.758 -11.988 -7.837 1.00 96.00 114 LEU A C 1
ATOM 951 O O . LEU A 1 114 ? 1.617 -10.847 -7.379 1.00 96.00 114 LEU A O 1
ATOM 955 N N . PRO A 1 115 ? 1.392 -12.286 -9.098 1.00 97.75 115 PRO A N 1
ATOM 956 C CA . PRO A 1 115 ? 0.627 -11.373 -9.946 1.00 97.75 115 PRO A CA 1
ATOM 957 C C . PRO A 1 115 ? -0.596 -10.769 -9.255 1.00 97.75 115 PRO A C 1
ATOM 959 O O . PRO A 1 115 ? -0.877 -9.579 -9.390 1.00 97.75 115 PRO A O 1
ATOM 962 N N . GLU A 1 116 ? -1.299 -11.596 -8.489 1.00 98.19 116 GLU A N 1
ATOM 963 C CA . GLU A 1 116 ? -2.505 -11.245 -7.760 1.00 98.19 116 GLU A CA 1
ATOM 964 C C . GLU A 1 116 ? -2.223 -10.207 -6.670 1.00 98.19 116 GLU A C 1
ATOM 966 O O . GLU A 1 116 ? -3.014 -9.281 -6.489 1.00 98.19 116 GLU A O 1
ATOM 971 N N . ASP A 1 117 ? -1.081 -10.303 -5.983 1.00 98.19 117 ASP A N 1
ATOM 972 C CA . ASP A 1 117 ? -0.680 -9.317 -4.977 1.00 98.19 117 ASP A CA 1
ATOM 973 C C . ASP A 1 117 ? -0.367 -7.965 -5.630 1.00 98.19 117 ASP A C 1
ATOM 975 O O . ASP A 1 117 ? -0.777 -6.918 -5.124 1.00 98.19 117 ASP A O 1
ATOM 979 N N . ALA A 1 118 ? 0.305 -7.969 -6.789 1.00 98.06 118 ALA A N 1
ATOM 980 C CA . ALA A 1 118 ? 0.577 -6.747 -7.547 1.00 98.06 118 ALA A CA 1
ATOM 981 C C . ALA A 1 118 ? -0.718 -6.066 -8.026 1.00 98.06 118 ALA A C 1
ATOM 983 O O . ALA A 1 118 ? -0.857 -4.844 -7.903 1.00 98.06 118 ALA A O 1
ATOM 984 N N . TYR A 1 119 ? -1.682 -6.854 -8.514 1.00 98.44 119 TYR A N 1
ATOM 985 C CA . TYR A 1 119 ? -3.012 -6.363 -8.876 1.00 98.44 119 TYR A CA 1
ATOM 986 C C . TYR A 1 119 ? -3.741 -5.781 -7.661 1.00 98.44 119 TYR A C 1
ATOM 988 O O . TYR A 1 119 ? -4.187 -4.633 -7.702 1.00 98.44 119 TYR A O 1
ATOM 996 N N . ALA A 1 120 ? -3.825 -6.535 -6.564 1.00 98.62 120 ALA A N 1
ATOM 997 C CA . ALA A 1 120 ? -4.576 -6.134 -5.382 1.00 98.62 120 ALA A CA 1
ATOM 998 C C . ALA A 1 120 ? -4.023 -4.851 -4.749 1.00 98.62 120 ALA A C 1
ATOM 1000 O O . ALA A 1 120 ? -4.790 -3.974 -4.358 1.00 98.62 120 ALA A O 1
ATOM 1001 N N . LEU A 1 121 ? -2.698 -4.677 -4.721 1.00 98.56 121 LEU A N 1
ATOM 1002 C CA . LEU A 1 121 ? -2.077 -3.422 -4.291 1.00 98.56 121 LEU A CA 1
ATOM 1003 C C . LEU A 1 121 ? -2.495 -2.231 -5.161 1.00 98.56 121 LEU A C 1
ATOM 1005 O O . LEU A 1 121 ? -2.754 -1.146 -4.638 1.00 98.56 121 LEU A O 1
ATOM 1009 N N . SER A 1 122 ? -2.561 -2.419 -6.482 1.00 97.75 122 SER A N 1
ATOM 1010 C CA . SER A 1 122 ? -3.040 -1.382 -7.401 1.00 97.75 122 SER A CA 1
ATOM 1011 C C . SER A 1 122 ? -4.528 -1.094 -7.193 1.00 97.75 122 SER A C 1
ATOM 1013 O O . SER A 1 122 ? -4.923 0.069 -7.170 1.00 97.75 122 SER A O 1
ATOM 1015 N N . PHE A 1 123 ? -5.344 -2.126 -6.953 1.00 98.50 123 PHE A N 1
ATOM 1016 C CA . PHE A 1 123 ? -6.765 -1.985 -6.638 1.00 98.50 123 PHE A CA 1
ATOM 1017 C C . PHE A 1 123 ? -6.995 -1.148 -5.372 1.00 98.50 123 PHE A C 1
ATOM 1019 O O . PHE A 1 123 ? -7.723 -0.157 -5.425 1.00 98.50 123 PHE A O 1
ATOM 1026 N N . TRP A 1 124 ? -6.350 -1.499 -4.253 1.00 98.56 124 TRP A N 1
ATOM 1027 C CA . TRP A 1 124 ? -6.493 -0.761 -2.993 1.00 98.56 124 TRP A CA 1
ATOM 1028 C C . TRP A 1 124 ? -6.066 0.696 -3.148 1.00 98.56 124 TRP A C 1
ATOM 1030 O O . TRP A 1 124 ? -6.779 1.600 -2.718 1.00 98.56 124 TRP A O 1
ATOM 1040 N N . MET A 1 125 ? -4.930 0.935 -3.810 1.00 98.06 125 MET A N 1
ATOM 1041 C CA . MET A 1 125 ? -4.458 2.293 -4.063 1.00 98.06 125 MET A CA 1
ATOM 1042 C C . MET A 1 125 ? -5.427 3.070 -4.960 1.00 98.06 125 MET A C 1
ATOM 1044 O O . MET A 1 125 ? -5.708 4.228 -4.680 1.00 98.06 125 MET A O 1
ATOM 1048 N N . ARG A 1 126 ? -5.989 2.448 -6.002 1.00 97.44 126 ARG A N 1
ATOM 1049 C CA . ARG A 1 126 ? -6.990 3.093 -6.861 1.00 97.44 126 ARG A CA 1
ATOM 1050 C C . ARG A 1 126 ? -8.224 3.491 -6.065 1.00 97.44 126 ARG A C 1
ATOM 1052 O O . ARG A 1 126 ? -8.608 4.645 -6.130 1.00 97.44 126 ARG A O 1
ATOM 1059 N N . LYS A 1 127 ? -8.757 2.595 -5.231 1.00 97.75 127 LYS A N 1
ATOM 1060 C CA . LYS A 1 127 ? -9.895 2.900 -4.353 1.00 97.75 127 LYS A CA 1
ATOM 1061 C C . LYS A 1 127 ? -9.613 4.057 -3.393 1.00 97.75 127 LYS A C 1
ATOM 1063 O O . LYS A 1 127 ? -10.460 4.927 -3.232 1.00 97.75 127 L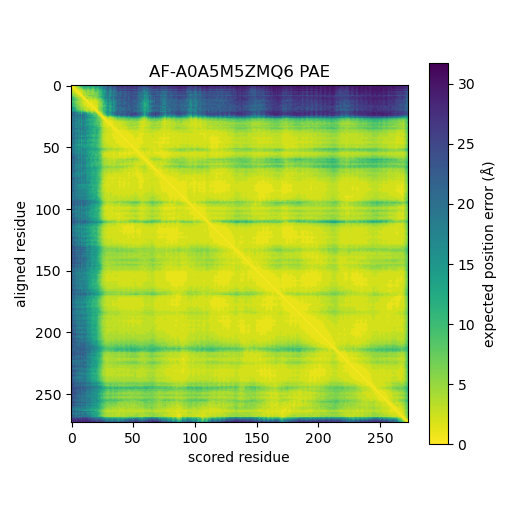YS A O 1
ATOM 1068 N N . ILE A 1 128 ? -8.416 4.108 -2.805 1.00 97.75 128 ILE A N 1
ATOM 1069 C CA . ILE A 1 128 ? -7.986 5.251 -1.982 1.00 97.75 128 ILE A CA 1
ATOM 1070 C C . ILE A 1 128 ? -7.965 6.543 -2.813 1.00 97.75 128 ILE A C 1
ATOM 1072 O O . ILE A 1 128 ? -8.422 7.585 -2.354 1.00 97.75 128 ILE A O 1
ATOM 1076 N N . MET A 1 129 ? -7.424 6.486 -4.030 1.00 96.44 129 MET A N 1
ATOM 1077 C CA . MET A 1 129 ? -7.266 7.654 -4.897 1.00 96.44 129 MET A CA 1
ATOM 1078 C C . MET A 1 129 ? -8.586 8.139 -5.506 1.00 96.44 129 MET A C 1
ATOM 1080 O O . MET A 1 129 ? -8.752 9.347 -5.661 1.00 96.44 129 MET A O 1
ATOM 1084 N N . ASP A 1 130 ? -9.519 7.232 -5.796 1.00 95.38 130 ASP A N 1
ATOM 1085 C CA . ASP A 1 130 ? -10.879 7.537 -6.253 1.00 95.38 130 ASP A CA 1
ATOM 1086 C C . ASP A 1 130 ? -11.661 8.288 -5.170 1.00 95.38 130 ASP A C 1
ATOM 1088 O O . ASP A 1 130 ? -12.465 9.161 -5.478 1.00 95.38 130 ASP A O 1
ATOM 1092 N N . ALA A 1 131 ? -11.378 7.999 -3.897 1.00 94.12 131 ALA A N 1
ATOM 1093 C CA . ALA A 1 131 ? -11.934 8.713 -2.754 1.00 94.12 131 ALA A CA 1
ATOM 1094 C C . ALA A 1 131 ? -11.187 10.028 -2.432 1.00 94.12 131 ALA A C 1
ATOM 1096 O O . ALA A 1 131 ? -11.601 10.781 -1.553 1.00 94.12 131 ALA A O 1
ATOM 1097 N N . TRP A 1 132 ? -10.093 10.336 -3.140 1.00 93.62 132 TRP A N 1
ATOM 1098 C CA . TRP A 1 132 ? -9.284 11.544 -2.941 1.00 93.62 132 TRP A CA 1
ATOM 1099 C C . TRP A 1 132 ? -9.779 12.709 -3.808 1.00 93.62 132 TRP A C 1
ATOM 1101 O O . TRP A 1 132 ? -9.057 13.229 -4.677 1.00 93.62 132 TRP A O 1
ATOM 1111 N N . THR A 1 133 ? -11.032 13.094 -3.571 1.00 92.94 133 THR A N 1
ATOM 1112 C CA . THR A 1 133 ? -11.761 14.164 -4.266 1.00 92.94 133 THR A CA 1
ATOM 1113 C C . THR A 1 133 ? -11.949 15.387 -3.367 1.00 92.94 133 THR A C 1
ATOM 1115 O O . THR A 1 133 ? -11.641 15.354 -2.177 1.00 92.94 133 THR A O 1
ATOM 1118 N N . GLN A 1 134 ? -12.455 16.485 -3.937 1.00 89.88 134 GLN A N 1
ATOM 1119 C CA . GLN A 1 134 ? -12.794 17.692 -3.172 1.00 89.88 134 GLN A CA 1
ATOM 1120 C C . GLN A 1 134 ? -13.918 17.452 -2.154 1.00 89.88 134 GLN A C 1
ATOM 1122 O O . GLN A 1 134 ? -13.928 18.089 -1.110 1.00 89.88 134 GLN A O 1
ATOM 1127 N N . GLU A 1 135 ? -14.828 16.517 -2.437 1.00 94.00 135 GLU A N 1
ATOM 1128 C CA . GLU A 1 135 ? -15.932 16.148 -1.539 1.00 94.00 135 GLU A CA 1
ATOM 1129 C C . GLU A 1 135 ? -15.452 15.432 -0.270 1.00 94.00 135 GLU A C 1
ATOM 1131 O O . GLU A 1 135 ? -16.196 15.357 0.701 1.00 94.00 135 GLU A O 1
ATOM 1136 N N . ASN A 1 136 ? -14.213 14.921 -0.269 1.00 94.75 136 ASN A N 1
ATOM 1137 C CA . ASN A 1 136 ? -13.592 14.234 0.861 1.00 94.75 136 ASN A CA 1
ATOM 1138 C C . ASN A 1 136 ? -14.507 13.166 1.506 1.00 94.75 136 ASN A C 1
ATOM 1140 O O . ASN A 1 136 ? -14.794 13.235 2.703 1.00 94.75 136 ASN A O 1
ATOM 1144 N N . PRO A 1 137 ? -14.952 12.145 0.749 1.00 95.94 137 PRO A N 1
ATOM 1145 C CA . PRO A 1 137 ? -15.863 11.115 1.258 1.00 95.94 137 PRO A CA 1
ATOM 1146 C C . PRO A 1 137 ? -15.290 10.306 2.433 1.00 95.94 137 PRO A C 1
ATOM 1148 O O . PRO A 1 137 ? -16.047 9.686 3.173 1.00 95.94 137 PRO A O 1
ATOM 1151 N N . LEU A 1 138 ? -13.963 10.308 2.615 1.00 95.38 138 LEU A N 1
ATOM 1152 C CA . LEU A 1 138 ? -13.281 9.655 3.739 1.00 95.38 138 LEU A CA 1
ATOM 1153 C C . LEU A 1 138 ? -13.179 10.539 4.990 1.00 95.38 138 LEU A C 1
ATOM 1155 O O . LEU A 1 138 ? -12.653 10.080 6.003 1.00 95.38 138 LEU A O 1
ATOM 1159 N N . GLY A 1 139 ? -13.617 11.800 4.919 1.00 96.12 139 GLY A N 1
ATOM 1160 C CA . GLY A 1 139 ? -13.531 12.751 6.025 1.00 96.12 139 GLY A CA 1
ATOM 1161 C C . GLY A 1 139 ? -12.101 12.972 6.521 1.00 96.12 139 GLY A C 1
ATOM 1162 O O . GLY A 1 139 ? -11.896 13.140 7.718 1.00 96.12 139 GLY A O 1
ATOM 1163 N N . LEU A 1 140 ? -11.099 12.907 5.639 1.00 96.38 140 LEU A N 1
ATOM 1164 C CA . LEU A 1 140 ? -9.696 13.109 6.005 1.00 96.38 140 LEU A CA 1
ATOM 1165 C C . LEU A 1 140 ? -9.459 14.543 6.485 1.00 96.38 140 LEU A C 1
ATOM 1167 O O . LEU A 1 140 ? -10.011 15.478 5.907 1.00 96.38 140 LEU A O 1
ATOM 1171 N N . GLU A 1 141 ? -8.594 14.708 7.484 1.00 94.31 141 GLU A N 1
ATOM 1172 C CA . GLU A 1 141 ? -8.128 16.030 7.923 1.00 94.31 141 GLU A CA 1
ATOM 1173 C C . GLU A 1 141 ? -7.545 16.830 6.743 1.00 94.31 141 GLU A C 1
ATOM 1175 O O . GLU A 1 141 ? -6.868 16.273 5.866 1.00 94.31 141 GLU A O 1
ATOM 1180 N N . GLU A 1 142 ? -7.777 18.145 6.716 1.00 92.31 142 GLU A N 1
ATOM 1181 C CA . GLU A 1 142 ? -7.374 19.004 5.594 1.00 92.31 142 GLU A CA 1
ATOM 1182 C C . GLU A 1 142 ? -5.866 18.929 5.331 1.00 92.31 142 GLU A C 1
ATOM 1184 O O . GLU A 1 142 ? -5.429 18.836 4.179 1.00 92.31 142 GLU A O 1
ATOM 1189 N N . GLU A 1 143 ? -5.052 18.879 6.391 1.00 91.88 143 GLU A N 1
ATOM 1190 C CA . GLU A 1 143 ? -3.604 18.763 6.265 1.00 91.88 143 GLU A CA 1
ATOM 1191 C C . GLU A 1 143 ? -3.206 17.481 5.514 1.00 91.88 143 GLU A C 1
ATOM 1193 O O . GLU A 1 143 ? -2.266 17.509 4.713 1.00 91.88 143 GLU A O 1
ATOM 1198 N N . LEU A 1 144 ? -3.931 16.370 5.702 1.00 93.50 144 LEU A N 1
ATOM 1199 C CA . LEU A 1 144 ? -3.685 15.117 4.982 1.00 93.50 144 LEU A CA 1
ATOM 1200 C C . LEU A 1 144 ? -4.010 15.252 3.496 1.00 93.50 144 LEU A C 1
ATOM 1202 O O . LEU A 1 144 ? -3.215 14.788 2.674 1.00 93.50 144 LEU A O 1
ATOM 1206 N N . LEU A 1 145 ? -5.115 15.920 3.143 1.00 93.44 145 LEU A N 1
ATOM 1207 C CA . LEU A 1 145 ? -5.542 16.121 1.752 1.00 93.44 145 LEU A CA 1
ATOM 1208 C C . LEU A 1 145 ? -4.495 16.872 0.921 1.00 93.44 145 LEU A C 1
ATOM 1210 O O . LEU A 1 145 ? -4.269 16.525 -0.245 1.00 93.44 145 LEU A O 1
ATOM 1214 N N . THR A 1 146 ? -3.789 17.831 1.533 1.00 92.38 146 THR A N 1
ATOM 1215 C CA . THR A 1 146 ? -2.676 18.552 0.883 1.00 92.38 146 THR A CA 1
ATOM 1216 C C . THR A 1 146 ? -1.476 17.650 0.566 1.00 92.38 146 THR A C 1
ATOM 1218 O O . THR A 1 146 ? -0.660 17.957 -0.303 1.00 92.38 146 THR A O 1
ATOM 1221 N N . MET A 1 147 ? -1.372 16.494 1.227 1.00 93.12 147 MET A N 1
ATOM 1222 C CA . MET A 1 147 ? -0.259 15.554 1.115 1.00 93.12 147 MET A CA 1
ATOM 1223 C C . MET A 1 147 ? -0.577 14.365 0.198 1.00 93.12 147 MET A C 1
ATOM 1225 O O . MET A 1 147 ? -0.111 13.252 0.449 1.00 93.12 147 MET A O 1
ATOM 1229 N N . LYS A 1 148 ? -1.296 14.590 -0.913 1.00 93.06 148 LYS A N 1
ATOM 1230 C CA . LYS A 1 148 ? -1.689 13.554 -1.897 1.00 93.06 148 LYS A CA 1
ATOM 1231 C C . LYS A 1 148 ? -0.523 12.698 -2.423 1.00 93.06 148 LYS A C 1
ATOM 1233 O O . LYS A 1 148 ? -0.715 11.550 -2.802 1.00 93.06 148 LYS A O 1
ATOM 1238 N N . ALA A 1 149 ? 0.706 13.216 -2.420 1.00 91.62 149 ALA A N 1
ATOM 1239 C CA . ALA A 1 149 ? 1.898 12.460 -2.820 1.00 91.62 149 ALA A CA 1
ATOM 1240 C C . ALA A 1 149 ? 2.438 11.492 -1.741 1.00 91.62 149 ALA A C 1
ATOM 1242 O O . ALA A 1 149 ? 3.312 10.679 -2.045 1.00 91.62 149 ALA A O 1
ATOM 1243 N N . TYR A 1 150 ? 1.956 11.583 -0.496 1.00 93.88 150 TYR A N 1
ATOM 1244 C CA . TYR A 1 150 ? 2.483 10.865 0.671 1.00 93.88 150 TYR A CA 1
ATOM 1245 C C . TYR A 1 150 ? 1.393 10.075 1.401 1.00 93.88 150 TYR A C 1
ATOM 1247 O O . TYR A 1 150 ? 1.511 8.863 1.568 1.00 93.88 150 TYR A O 1
ATOM 1255 N N . ALA A 1 151 ? 0.323 10.753 1.814 1.00 96.00 151 ALA A N 1
ATOM 1256 C CA . ALA A 1 151 ? -0.699 10.220 2.708 1.00 96.00 151 ALA A CA 1
ATOM 1257 C C . ALA A 1 151 ? -1.452 8.977 2.175 1.00 96.00 151 ALA A C 1
ATOM 1259 O O . ALA A 1 151 ? -1.689 8.072 2.979 1.00 96.00 151 ALA A O 1
ATOM 1260 N N . PRO A 1 152 ? -1.728 8.812 0.861 1.00 97.62 152 PRO A N 1
ATOM 1261 C CA . PRO A 1 152 ? -2.339 7.578 0.351 1.00 97.62 152 PRO A CA 1
ATOM 1262 C C . PRO A 1 152 ? -1.553 6.303 0.687 1.00 97.62 152 PRO A C 1
ATOM 1264 O O . PRO A 1 152 ? -2.139 5.258 0.962 1.00 97.62 152 PRO A O 1
ATOM 1267 N N . TYR A 1 153 ? -0.220 6.374 0.738 1.00 97.94 153 TYR A N 1
ATOM 1268 C CA . TYR A 1 153 ? 0.608 5.223 1.111 1.00 97.94 153 TYR A CA 1
ATOM 1269 C C . TYR A 1 153 ? 0.475 4.873 2.597 1.00 97.94 153 TYR A C 1
ATOM 1271 O O . TYR A 1 153 ? 0.580 3.704 2.961 1.00 97.94 153 TYR A O 1
ATOM 1279 N N . HIS A 1 154 ? 0.201 5.858 3.457 1.00 98.25 154 HIS A N 1
ATOM 1280 C CA . HIS A 1 154 ? -0.092 5.620 4.872 1.00 98.25 154 HIS A CA 1
ATOM 1281 C C . HIS A 1 154 ? -1.455 4.956 5.063 1.00 98.25 154 HIS A C 1
ATOM 1283 O O . HIS A 1 154 ? -1.564 4.063 5.900 1.00 98.25 154 HIS A O 1
ATOM 1289 N N . LEU A 1 155 ? -2.456 5.311 4.250 1.00 98.00 155 LEU A N 1
ATOM 1290 C CA . LEU A 1 155 ? -3.732 4.590 4.213 1.00 98.00 155 LEU A CA 1
ATOM 1291 C C . LEU A 1 155 ? -3.545 3.151 3.735 1.00 98.00 155 LEU A C 1
ATOM 1293 O O . LEU A 1 155 ? -4.047 2.230 4.371 1.00 98.00 155 LEU A O 1
ATOM 1297 N N . LEU A 1 156 ? -2.763 2.935 2.675 1.00 98.50 156 LEU A N 1
ATOM 1298 C CA . LEU A 1 156 ? -2.460 1.589 2.187 1.00 98.50 156 LEU A CA 1
ATOM 1299 C C . LEU A 1 156 ? -1.771 0.731 3.268 1.00 98.50 156 LEU A C 1
ATOM 1301 O O . LEU A 1 156 ? -2.129 -0.428 3.470 1.00 98.50 156 LEU A O 1
ATOM 1305 N N . PHE A 1 157 ? -0.826 1.314 4.011 1.00 98.62 157 PHE A N 1
ATOM 1306 C CA . PHE A 1 157 ? -0.227 0.680 5.186 1.00 98.62 157 PHE A CA 1
ATOM 1307 C C . PHE A 1 157 ? -1.267 0.392 6.283 1.00 98.62 157 PHE A C 1
ATOM 1309 O O . PHE A 1 157 ? -1.313 -0.726 6.798 1.00 98.62 157 PHE A O 1
ATOM 1316 N N . ALA A 1 158 ? -2.127 1.356 6.617 1.00 98.56 158 ALA A N 1
ATOM 1317 C CA . ALA A 1 158 ? -3.167 1.196 7.631 1.00 98.56 158 ALA A CA 1
ATOM 1318 C C . ALA A 1 158 ? -4.143 0.059 7.284 1.00 98.56 158 ALA A C 1
ATOM 1320 O O . ALA A 1 158 ? -4.461 -0.742 8.159 1.00 98.56 158 ALA A O 1
ATOM 1321 N N . ILE A 1 159 ? -4.533 -0.086 6.012 1.00 98.69 159 ILE A N 1
ATOM 1322 C CA . ILE A 1 159 ? -5.339 -1.220 5.531 1.00 98.69 159 ILE A CA 1
ATOM 1323 C C . ILE A 1 159 ? -4.644 -2.544 5.870 1.00 98.69 159 ILE A C 1
ATOM 1325 O O . ILE A 1 159 ? -5.257 -3.412 6.489 1.00 98.69 159 ILE A O 1
ATOM 1329 N N . SER A 1 160 ? -3.353 -2.694 5.550 1.00 98.44 160 SER A N 1
ATOM 1330 C CA . SER A 1 160 ? -2.608 -3.922 5.878 1.00 98.44 160 SER A CA 1
ATOM 1331 C C . SER A 1 160 ? -2.606 -4.228 7.386 1.00 98.44 160 SER A C 1
ATOM 1333 O O . SER A 1 160 ? -2.767 -5.380 7.795 1.00 98.44 160 SER A O 1
ATOM 1335 N N . MET A 1 161 ? -2.504 -3.190 8.222 1.00 97.94 161 MET A N 1
ATOM 1336 C CA . MET A 1 161 ? -2.505 -3.314 9.680 1.00 97.94 161 MET A CA 1
ATOM 1337 C C . MET A 1 161 ? -3.883 -3.668 10.244 1.00 97.94 161 MET A C 1
ATOM 1339 O O . MET A 1 161 ? -3.958 -4.415 11.218 1.00 97.94 161 MET A O 1
ATOM 1343 N N . VAL A 1 162 ? -4.967 -3.193 9.624 1.00 97.56 162 VAL A N 1
ATOM 1344 C CA . VAL A 1 162 ? -6.339 -3.598 9.964 1.00 97.56 162 VAL A CA 1
ATOM 1345 C C . VAL A 1 162 ? -6.500 -5.110 9.790 1.00 97.56 162 VAL A C 1
ATOM 1347 O O . VAL A 1 162 ? -6.930 -5.792 10.720 1.00 97.56 162 VAL A O 1
ATOM 1350 N N . PHE A 1 163 ? -6.076 -5.665 8.650 1.00 97.88 163 PHE A N 1
ATOM 1351 C CA . PHE A 1 163 ? -6.134 -7.114 8.415 1.00 97.88 163 PHE A CA 1
ATOM 1352 C C . PHE A 1 163 ? -5.262 -7.908 9.388 1.00 97.88 163 PHE A C 1
ATOM 1354 O O . PHE A 1 163 ? -5.717 -8.921 9.928 1.00 97.88 163 PHE A O 1
ATOM 1361 N N . ALA A 1 164 ? -4.035 -7.447 9.646 1.00 96.44 164 ALA A N 1
ATOM 1362 C CA . ALA A 1 164 ? -3.152 -8.066 10.632 1.00 96.44 164 ALA A CA 1
ATOM 1363 C C . ALA A 1 164 ? -3.811 -8.101 12.021 1.00 96.44 164 ALA A C 1
ATOM 1365 O O . ALA A 1 164 ? -3.845 -9.148 12.674 1.00 96.44 164 ALA A O 1
ATOM 1366 N N . LYS A 1 165 ? -4.441 -6.991 12.429 1.00 95.44 165 LYS A N 1
ATOM 1367 C CA . LYS A 1 165 ? -5.120 -6.881 13.720 1.00 95.44 165 LYS A CA 1
ATOM 1368 C C . LYS A 1 165 ? -6.343 -7.794 13.828 1.00 95.44 165 LYS A C 1
ATOM 1370 O O . LYS A 1 165 ? -6.455 -8.505 14.822 1.00 95.44 165 LYS A O 1
ATOM 1375 N N . CYS A 1 166 ? -7.210 -7.848 12.815 1.00 94.94 166 CYS A N 1
ATOM 1376 C CA . CYS A 1 166 ? -8.380 -8.744 12.800 1.00 94.94 166 CYS A CA 1
ATOM 1377 C C . CYS A 1 166 ? -8.009 -10.238 12.874 1.00 94.94 166 CYS A C 1
ATOM 1379 O O . CYS A 1 166 ? -8.787 -11.074 13.351 1.00 94.94 166 CYS A O 1
ATOM 1381 N N . ASN A 1 167 ? -6.812 -10.586 12.399 1.00 95.81 167 ASN A N 1
ATOM 1382 C CA . ASN A 1 167 ? -6.304 -11.953 12.384 1.00 95.81 167 ASN A CA 1
ATOM 1383 C C . ASN A 1 167 ? -5.361 -12.273 13.552 1.00 95.81 167 ASN A C 1
ATOM 1385 O O . ASN A 1 167 ? -4.877 -13.399 13.631 1.00 95.81 167 ASN A O 1
ATOM 1389 N N . ASN A 1 168 ? -5.135 -11.330 14.477 1.00 94.38 168 ASN A N 1
ATOM 1390 C CA . ASN A 1 168 ? -4.164 -11.457 15.570 1.00 94.38 168 ASN A CA 1
ATOM 1391 C C . ASN A 1 168 ? -2.761 -11.865 15.078 1.00 94.38 168 ASN A C 1
ATOM 1393 O O . ASN A 1 168 ? -2.069 -12.651 15.722 1.00 94.38 168 ASN A O 1
ATOM 13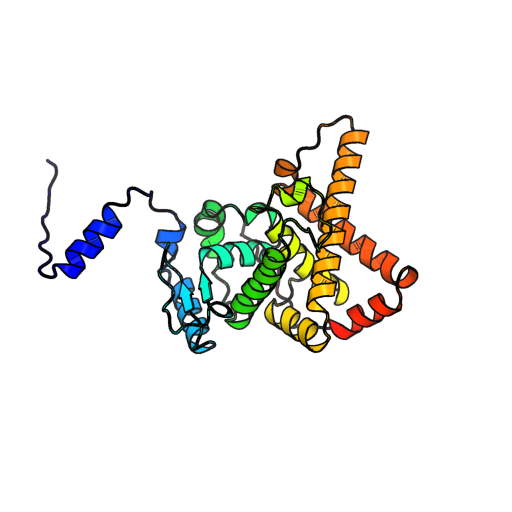97 N N . GLN A 1 169 ? -2.348 -11.333 13.927 1.00 94.12 169 GLN A N 1
ATOM 1398 C CA . GLN A 1 169 ? -1.039 -11.570 13.325 1.00 94.12 169 GLN A CA 1
ATOM 1399 C C . GLN A 1 169 ? -0.163 -10.321 13.453 1.00 94.12 169 GLN A C 1
ATOM 1401 O O . GLN A 1 169 ? -0.644 -9.194 13.355 1.00 94.12 169 GLN A O 1
ATOM 1406 N N . THR A 1 170 ? 1.139 -10.522 13.646 1.00 90.81 170 THR A N 1
ATOM 1407 C CA . THR A 1 170 ? 2.158 -9.455 13.586 1.00 90.81 170 THR A CA 1
ATOM 1408 C C . THR A 1 170 ? 2.853 -9.388 12.225 1.00 90.81 170 THR A C 1
ATOM 1410 O O . THR A 1 170 ? 3.504 -8.395 11.902 1.00 90.81 170 THR A O 1
ATOM 1413 N N . ASN A 1 171 ? 2.707 -10.446 11.427 1.00 95.19 171 ASN A N 1
ATOM 1414 C CA . ASN A 1 171 ? 3.247 -10.569 10.081 1.00 95.19 171 ASN A CA 1
ATOM 1415 C C . ASN A 1 171 ? 2.410 -9.787 9.056 1.00 95.19 171 ASN A C 1
ATOM 1417 O O . ASN A 1 171 ? 1.287 -9.361 9.328 1.00 95.19 171 ASN A O 1
ATOM 1421 N N . VAL A 1 172 ? 2.964 -9.602 7.858 1.00 96.94 172 VAL A N 1
ATOM 1422 C CA . VAL A 1 172 ? 2.320 -8.842 6.784 1.00 96.94 172 VAL A CA 1
ATOM 1423 C C . VAL A 1 172 ? 1.375 -9.748 5.993 1.00 96.94 172 VAL A C 1
ATOM 1425 O O . VAL A 1 172 ? 1.845 -10.756 5.458 1.00 96.94 172 VAL A O 1
ATOM 1428 N N . PRO A 1 173 ? 0.080 -9.409 5.869 1.00 97.81 173 PRO A N 1
ATOM 1429 C CA . PRO A 1 173 ? -0.860 -10.208 5.092 1.00 97.81 173 PRO A CA 1
ATOM 1430 C C . PRO A 1 173 ? -0.623 -10.075 3.582 1.00 97.81 173 PRO A C 1
ATOM 1432 O O . PRO A 1 173 ? -0.183 -9.028 3.103 1.00 97.81 173 PRO A O 1
ATOM 1435 N N . SER A 1 174 ? -0.987 -11.101 2.818 1.00 98.12 174 SER A N 1
ATOM 1436 C CA . SER A 1 174 ? -1.078 -11.038 1.357 1.00 98.12 174 SER A CA 1
ATOM 1437 C C . SER A 1 174 ? -2.151 -10.021 0.916 1.00 98.12 174 SER A C 1
ATOM 1439 O O . SER A 1 174 ? -3.309 -10.139 1.326 1.00 98.12 174 SER A O 1
ATOM 1441 N N . PRO A 1 175 ? -1.810 -9.029 0.067 1.00 98.50 175 PRO A N 1
ATOM 1442 C CA . PRO A 1 175 ? -2.771 -8.081 -0.491 1.00 98.50 175 PRO A CA 1
ATOM 1443 C C . PRO A 1 175 ? -3.921 -8.746 -1.251 1.00 98.50 175 PRO A C 1
ATOM 1445 O O . PRO A 1 175 ? -5.053 -8.264 -1.169 1.00 98.50 175 PRO A O 1
ATOM 1448 N N . SER A 1 176 ? -3.641 -9.821 -1.997 1.00 98.38 176 SER A N 1
ATOM 1449 C CA . SER A 1 176 ? -4.654 -10.513 -2.798 1.00 98.38 176 SER A CA 1
ATOM 1450 C C . SER A 1 176 ? -5.672 -11.251 -1.939 1.00 98.38 176 SER A C 1
ATOM 1452 O O . SER A 1 176 ? -6.870 -11.097 -2.169 1.00 98.38 176 SER A O 1
ATOM 1454 N N . GLU A 1 177 ? -5.229 -11.955 -0.897 1.00 98.31 177 GLU A N 1
ATOM 1455 C CA . GLU A 1 177 ? -6.148 -12.598 0.046 1.00 98.31 177 GLU A CA 1
ATOM 1456 C C . GLU A 1 177 ? -6.951 -11.568 0.844 1.00 98.31 177 GLU A C 1
ATOM 1458 O O . GLU A 1 177 ? -8.159 -11.733 1.003 1.00 98.31 177 GLU A O 1
ATOM 1463 N N . CYS A 1 178 ? -6.331 -10.454 1.255 1.00 98.50 178 CYS A N 1
ATOM 1464 C CA . CYS A 1 178 ? -7.046 -9.324 1.856 1.00 98.50 178 CYS A CA 1
ATOM 1465 C C . CYS A 1 178 ? -8.166 -8.801 0.952 1.00 98.50 178 CYS A C 1
ATOM 1467 O O . CYS A 1 178 ? -9.290 -8.585 1.407 1.00 98.50 178 CYS A O 1
ATOM 1469 N N . LEU A 1 179 ? -7.866 -8.586 -0.333 1.00 98.56 179 LEU A N 1
ATOM 1470 C CA . LEU A 1 179 ? -8.850 -8.113 -1.301 1.00 98.56 179 LEU A CA 1
ATOM 1471 C C . LEU A 1 179 ? -9.970 -9.132 -1.503 1.00 98.56 179 LEU A C 1
ATOM 1473 O O . LEU A 1 179 ? -11.139 -8.749 -1.533 1.00 98.56 179 LEU A O 1
ATOM 1477 N N . LYS A 1 180 ? -9.623 -10.413 -1.620 1.00 98.31 180 LYS A N 1
ATOM 1478 C CA . LYS A 1 180 ? -10.579 -11.499 -1.817 1.00 98.31 180 LYS A CA 1
ATOM 1479 C C . LYS A 1 180 ? -11.600 -11.549 -0.681 1.00 98.31 180 LYS A C 1
ATOM 1481 O O . LYS A 1 180 ? -12.786 -11.357 -0.939 1.00 98.31 180 LYS A O 1
ATOM 1486 N N . VAL A 1 181 ? -11.147 -11.705 0.566 1.00 98.00 181 VAL A N 1
ATOM 1487 C CA . VAL A 1 181 ? -12.060 -11.837 1.716 1.00 98.00 181 VAL A CA 1
ATOM 1488 C C . VAL A 1 181 ? -12.876 -10.564 1.942 1.00 98.00 181 VAL A C 1
ATOM 1490 O O . VAL A 1 181 ? -14.067 -10.636 2.242 1.00 98.00 181 VAL A O 1
ATOM 1493 N N . ALA A 1 182 ? -12.284 -9.384 1.728 1.00 98.06 182 ALA A N 1
ATOM 1494 C CA . ALA A 1 182 ? -13.013 -8.126 1.848 1.00 98.06 182 ALA A CA 1
ATOM 1495 C C . ALA A 1 182 ? -14.064 -7.944 0.749 1.00 98.06 182 ALA A C 1
ATOM 1497 O O . ALA A 1 182 ? -15.126 -7.389 1.022 1.00 98.06 182 ALA A O 1
ATOM 1498 N N . SER A 1 183 ? -13.792 -8.401 -0.473 1.00 97.44 183 SER A N 1
ATOM 1499 C CA . SER A 1 183 ? -14.750 -8.317 -1.580 1.00 97.44 183 SER A CA 1
ATOM 1500 C C . SER A 1 183 ? -15.907 -9.293 -1.378 1.00 97.44 183 SER A C 1
ATOM 1502 O O . SER A 1 183 ? -17.060 -8.885 -1.467 1.00 97.44 183 SER A O 1
ATOM 1504 N N . GLU A 1 184 ? -15.614 -10.545 -1.014 1.00 97.00 184 GLU A N 1
ATOM 1505 C CA . GLU A 1 184 ? -16.622 -11.582 -0.734 1.00 97.00 184 GLU A CA 1
ATOM 1506 C C . GLU A 1 184 ? -17.596 -11.165 0.382 1.00 97.00 184 GLU A C 1
ATOM 1508 O O . GLU A 1 184 ? -18.776 -11.507 0.343 1.00 97.00 184 GLU A O 1
ATOM 1513 N N . ASN A 1 185 ? -17.122 -10.371 1.347 1.00 96.56 185 ASN A N 1
ATOM 1514 C CA . ASN A 1 185 ? -17.913 -9.916 2.491 1.00 96.56 185 ASN A CA 1
ATOM 1515 C C . ASN A 1 185 ? -18.426 -8.467 2.370 1.00 96.56 185 ASN A C 1
ATOM 1517 O O . ASN A 1 185 ? -19.018 -7.950 3.322 1.00 96.56 185 ASN A O 1
ATOM 1521 N N . ASN A 1 186 ? -18.225 -7.802 1.224 1.00 96.50 186 ASN A N 1
ATOM 1522 C CA . ASN A 1 186 ? -18.592 -6.394 0.999 1.00 96.50 186 ASN A CA 1
ATOM 1523 C C . ASN A 1 186 ? -18.039 -5.447 2.087 1.00 96.50 186 ASN A C 1
ATOM 1525 O O . ASN A 1 186 ? -18.762 -4.639 2.672 1.00 96.50 186 ASN A O 1
ATOM 1529 N N . LEU A 1 187 ? -16.750 -5.593 2.398 1.00 97.50 187 LEU A N 1
ATOM 1530 C CA . LEU A 1 187 ? -16.034 -4.863 3.450 1.00 97.50 187 LEU A CA 1
ATOM 1531 C C . LEU A 1 187 ? -14.962 -3.905 2.920 1.00 97.50 187 LEU A C 1
ATOM 1533 O O . LEU A 1 187 ? -14.354 -3.197 3.719 1.00 97.50 187 LEU A O 1
ATOM 1537 N N . VAL A 1 188 ? -14.727 -3.852 1.605 1.00 97.94 188 VAL A N 1
ATOM 1538 C CA . VAL A 1 188 ? -13.683 -3.010 0.986 1.00 97.94 188 VAL A CA 1
ATOM 1539 C C . VAL A 1 188 ? -13.786 -1.554 1.450 1.00 97.94 188 VAL A C 1
ATOM 1541 O O . VAL A 1 188 ? -12.838 -1.029 2.033 1.00 97.94 188 VAL A O 1
ATOM 1544 N N . ASP A 1 189 ? -14.948 -0.925 1.270 1.00 96.88 189 ASP A N 1
ATOM 1545 C CA . ASP A 1 189 ? -15.136 0.485 1.623 1.00 96.88 189 ASP A CA 1
ATOM 1546 C C . ASP A 1 189 ? -15.117 0.697 3.143 1.00 96.88 189 ASP A C 1
ATOM 1548 O O . ASP A 1 189 ? -14.574 1.688 3.632 1.00 96.88 189 ASP A O 1
ATOM 1552 N N . SER A 1 190 ? -15.644 -0.252 3.925 1.00 96.44 190 SER A N 1
ATOM 1553 C CA . SER A 1 190 ? -15.586 -0.191 5.391 1.00 96.44 190 SER A CA 1
ATOM 1554 C C . SER A 1 190 ? -14.143 -0.210 5.900 1.00 96.44 190 SER A C 1
ATOM 1556 O O . SER A 1 190 ? -13.793 0.576 6.774 1.00 96.44 190 SER A O 1
ATOM 1558 N N . ILE A 1 191 ? -13.284 -1.057 5.333 1.00 98.00 191 ILE A N 1
ATOM 1559 C CA . ILE A 1 191 ? -11.871 -1.161 5.722 1.00 98.00 191 ILE A CA 1
ATOM 1560 C C . ILE A 1 191 ? -11.109 0.119 5.368 1.00 98.00 191 ILE A C 1
ATOM 1562 O O . ILE A 1 191 ? -10.313 0.593 6.180 1.00 98.00 191 ILE A O 1
ATOM 1566 N N . ILE A 1 192 ? -11.373 0.710 4.198 1.00 98.19 192 ILE A N 1
ATOM 1567 C CA . ILE A 1 192 ? -10.767 1.990 3.801 1.00 98.19 192 ILE A CA 1
ATOM 1568 C C . ILE A 1 192 ? -11.201 3.107 4.759 1.00 98.19 192 ILE A C 1
ATOM 1570 O O . ILE A 1 192 ? -10.352 3.864 5.229 1.00 98.19 192 ILE A O 1
ATOM 1574 N N . ASN A 1 193 ? -12.486 3.171 5.118 1.00 97.44 193 ASN A N 1
ATOM 1575 C CA . ASN A 1 193 ? -12.992 4.146 6.088 1.00 97.44 193 ASN A CA 1
ATOM 1576 C C . ASN A 1 193 ? -12.365 3.970 7.478 1.00 97.44 193 ASN A C 1
ATOM 1578 O O . ASN A 1 193 ? -11.983 4.946 8.118 1.00 97.44 193 ASN A O 1
ATOM 1582 N N . ILE A 1 194 ? -12.192 2.730 7.946 1.00 97.38 194 ILE A N 1
ATOM 1583 C CA . ILE A 1 194 ? -11.503 2.451 9.215 1.00 97.38 194 ILE A CA 1
ATOM 1584 C C . ILE A 1 194 ? -10.051 2.930 9.156 1.00 97.38 194 ILE A C 1
ATOM 1586 O O . ILE A 1 194 ? -9.582 3.589 10.085 1.00 97.38 194 ILE A O 1
ATOM 1590 N N . ALA A 1 195 ? -9.345 2.636 8.062 1.00 98.19 195 ALA A N 1
ATOM 1591 C CA . ALA A 1 195 ? -7.976 3.089 7.852 1.00 98.19 195 ALA A CA 1
ATOM 1592 C C . ALA A 1 195 ? -7.873 4.627 7.843 1.00 98.19 195 ALA A C 1
ATOM 1594 O O . ALA A 1 195 ? -6.967 5.173 8.476 1.00 98.19 195 ALA A O 1
ATOM 1595 N N . ALA A 1 196 ? -8.817 5.319 7.196 1.00 98.06 196 ALA A N 1
ATOM 1596 C CA . ALA A 1 196 ? -8.909 6.780 7.184 1.00 98.06 196 ALA A CA 1
ATOM 1597 C C . ALA A 1 196 ? -9.142 7.361 8.584 1.00 98.06 196 ALA A C 1
ATOM 1599 O O . ALA A 1 196 ? -8.372 8.211 9.031 1.00 98.06 196 ALA A O 1
ATOM 1600 N N . ASN A 1 197 ? -10.109 6.821 9.327 1.00 97.31 197 ASN A N 1
ATOM 1601 C CA . ASN A 1 197 ? -10.391 7.234 10.703 1.00 97.31 197 ASN A CA 1
ATOM 1602 C C . ASN A 1 197 ? -9.186 7.039 11.632 1.00 97.31 197 ASN A C 1
ATOM 1604 O O . ASN A 1 197 ? -8.903 7.886 12.483 1.00 97.31 197 ASN A O 1
ATOM 1608 N N . CYS A 1 198 ? -8.444 5.942 11.462 1.00 98.19 198 CYS A N 1
ATOM 1609 C CA . CYS A 1 198 ? -7.225 5.696 12.228 1.00 98.19 198 CYS A CA 1
ATOM 1610 C C . CYS A 1 198 ? -6.109 6.683 11.860 1.00 98.19 198 CYS A C 1
ATOM 1612 O O . CYS A 1 198 ? -5.380 7.129 12.744 1.00 98.19 198 CYS A O 1
ATOM 1614 N N . LEU A 1 199 ? -5.977 7.050 10.582 1.00 97.88 199 LEU A N 1
ATOM 1615 C CA . LEU A 1 199 ? -5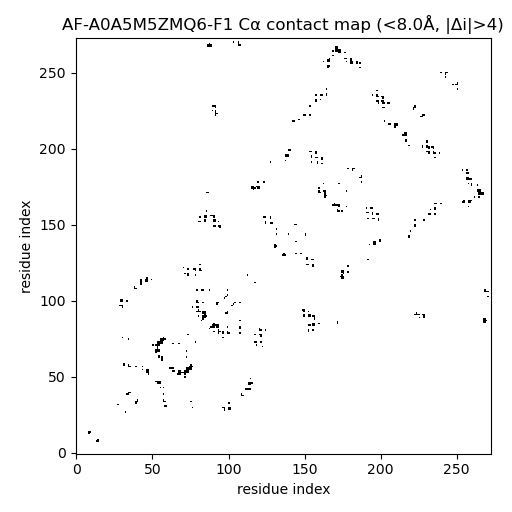.005 8.054 10.151 1.00 97.88 199 LEU A CA 1
ATOM 1616 C C . LEU A 1 199 ? -5.345 9.450 10.695 1.00 97.88 199 LEU A C 1
ATOM 1618 O O . LEU A 1 199 ? -4.446 10.115 11.208 1.00 97.88 199 LEU A O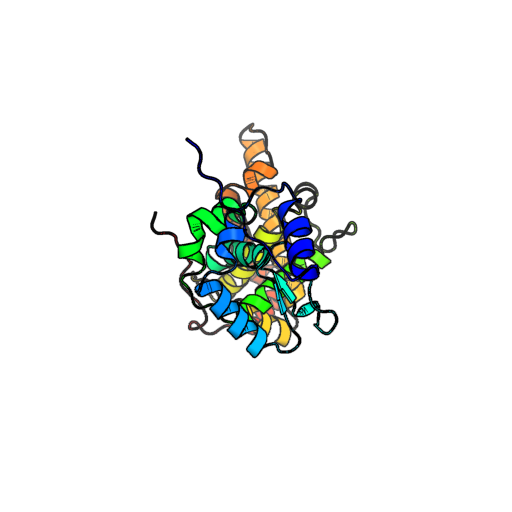 1
ATOM 1622 N N . ASN A 1 200 ? -6.622 9.849 10.659 1.00 97.62 200 ASN A N 1
ATOM 1623 C CA . ASN A 1 200 ? -7.113 11.079 11.291 1.00 97.62 200 ASN A CA 1
ATOM 1624 C C . ASN A 1 200 ? -6.812 11.080 12.794 1.00 97.62 200 ASN A C 1
ATOM 1626 O O . ASN A 1 200 ? -6.157 11.976 13.310 1.00 97.62 200 ASN A O 1
ATOM 1630 N N . SER A 1 201 ? -7.179 10.005 13.492 1.00 97.38 201 SER A N 1
ATOM 1631 C CA . SER A 1 201 ? -6.908 9.877 14.928 1.00 97.38 201 SER A CA 1
ATOM 1632 C C . SER A 1 201 ? -5.413 9.995 15.246 1.00 97.38 201 SER A C 1
ATOM 1634 O O . SER A 1 201 ? -5.034 10.617 16.237 1.00 97.38 201 SER A O 1
ATOM 1636 N N . ALA A 1 202 ? -4.549 9.424 14.400 1.00 97.94 202 ALA A N 1
ATOM 1637 C CA . ALA A 1 202 ? -3.105 9.498 14.571 1.00 97.94 202 ALA A CA 1
ATOM 1638 C C . ALA A 1 202 ? -2.558 10.922 14.380 1.00 97.94 202 ALA A C 1
ATOM 1640 O O . ALA A 1 202 ? -1.711 11.345 15.167 1.00 97.94 202 ALA A O 1
ATOM 1641 N N . ILE A 1 203 ? -3.025 11.662 13.366 1.00 96.44 203 ILE A N 1
ATOM 1642 C CA . ILE A 1 203 ? -2.550 13.031 13.127 1.00 96.44 203 ILE A CA 1
ATOM 1643 C C . ILE A 1 203 ? -3.050 13.992 14.208 1.00 96.44 203 ILE A C 1
ATOM 1645 O O . ILE A 1 203 ? -2.259 14.784 14.719 1.00 96.44 203 ILE A O 1
ATOM 1649 N N . SER A 1 204 ? -4.312 13.877 14.629 1.00 95.94 204 SER A N 1
ATOM 1650 C CA . SER A 1 204 ? -4.878 14.723 15.684 1.00 95.94 204 SER A CA 1
ATOM 1651 C C . SER A 1 204 ? -4.190 14.458 17.027 1.00 95.94 204 SER A C 1
ATOM 1653 O O . SER A 1 204 ? -3.884 15.394 17.762 1.00 95.94 204 SER A O 1
ATOM 1655 N N . ALA A 1 205 ? -3.851 13.198 17.330 1.00 96.12 205 ALA A N 1
ATOM 1656 C CA . ALA A 1 205 ? -3.077 12.856 18.522 1.00 96.12 205 ALA A CA 1
ATOM 1657 C C . ALA A 1 205 ? -1.664 13.466 18.508 1.00 96.12 205 ALA A C 1
ATOM 1659 O O . ALA A 1 205 ? -1.213 13.986 19.530 1.00 96.12 205 ALA A O 1
ATOM 1660 N N . GLU A 1 206 ? -0.968 13.437 17.368 1.00 96.00 206 GLU A N 1
ATOM 1661 C CA . GLU A 1 206 ? 0.356 14.060 17.247 1.00 96.00 206 GLU A CA 1
ATOM 1662 C C . GLU A 1 206 ? 0.280 15.589 17.357 1.00 96.00 206 GLU A C 1
ATOM 1664 O O . GLU A 1 206 ? 1.117 16.199 18.026 1.00 96.00 206 GLU A O 1
ATOM 1669 N N . LYS A 1 207 ? -0.731 16.211 16.739 1.00 94.81 207 LYS A N 1
ATOM 1670 C CA . LYS A 1 207 ? -0.978 17.656 16.821 1.00 94.81 207 LYS A CA 1
ATOM 1671 C C . LYS A 1 207 ? -1.169 18.088 18.275 1.00 94.81 207 LYS A C 1
ATOM 1673 O O . LYS A 1 207 ? -0.423 18.939 18.755 1.00 94.81 207 LYS A O 1
ATOM 1678 N N . ASN A 1 208 ? -2.047 17.397 19.003 1.00 95.00 208 ASN A N 1
ATOM 1679 C CA . ASN A 1 208 ? -2.281 17.635 20.429 1.00 95.00 208 ASN A CA 1
ATOM 1680 C C . ASN A 1 208 ? -1.008 17.434 21.267 1.00 95.00 208 ASN A C 1
ATOM 1682 O O . ASN A 1 208 ? -0.729 18.216 22.172 1.00 95.00 208 ASN A O 1
ATOM 1686 N N . ASN A 1 209 ? -0.208 16.405 20.968 1.00 95.00 209 ASN A N 1
ATOM 1687 C CA . ASN A 1 209 ? 1.062 16.163 21.654 1.00 95.00 209 ASN A CA 1
ATOM 1688 C C . ASN A 1 209 ? 2.052 17.320 21.432 1.00 95.00 209 ASN A C 1
ATOM 1690 O O . ASN A 1 209 ? 2.681 17.789 22.382 1.00 95.00 209 ASN A O 1
ATOM 1694 N N . CYS A 1 210 ? 2.174 17.808 20.197 1.00 94.12 210 CYS A N 1
ATOM 1695 C CA . CYS A 1 210 ? 3.037 18.942 19.878 1.00 94.12 210 CYS A CA 1
ATOM 1696 C C . CYS A 1 210 ? 2.584 20.210 20.612 1.00 94.12 210 CYS A C 1
ATOM 1698 O O . CYS A 1 210 ? 3.415 20.866 21.239 1.00 94.12 210 CYS A O 1
ATOM 1700 N N . GLU A 1 211 ? 1.281 20.501 20.609 1.00 93.50 211 GLU A N 1
ATOM 1701 C CA . GLU A 1 211 ? 0.693 21.641 21.322 1.00 93.50 211 GLU A CA 1
ATOM 1702 C C . GLU A 1 211 ? 0.961 21.571 22.833 1.00 93.50 211 GLU A C 1
ATOM 1704 O O . GLU A 1 211 ? 1.483 22.526 23.407 1.00 93.50 211 GLU A O 1
ATOM 1709 N N . GLN A 1 212 ? 0.722 20.419 23.469 1.00 94.56 212 GLN A N 1
ATOM 1710 C CA . GLN A 1 212 ? 0.996 20.210 24.901 1.00 94.56 212 GLN A CA 1
ATOM 1711 C C . GLN A 1 212 ? 2.477 20.375 25.264 1.00 94.56 212 GLN A C 1
ATOM 1713 O O . GLN A 1 212 ? 2.807 20.794 26.372 1.00 94.56 212 GLN A O 1
ATOM 1718 N N . ASN A 1 213 ? 3.379 20.058 24.333 1.00 94.44 213 ASN A N 1
ATOM 1719 C CA . ASN A 1 213 ? 4.821 20.186 24.520 1.00 94.44 213 ASN A CA 1
ATOM 1720 C C . ASN A 1 213 ? 5.387 21.529 24.025 1.00 94.44 213 ASN A C 1
ATOM 1722 O O . ASN A 1 213 ? 6.610 21.670 23.956 1.00 94.44 213 ASN A O 1
ATOM 1726 N N . ASN A 1 214 ? 4.537 22.505 23.676 1.00 92.94 214 ASN A N 1
ATOM 1727 C CA . ASN A 1 214 ? 4.929 23.799 23.103 1.00 92.94 214 ASN A CA 1
ATOM 1728 C C . ASN A 1 214 ? 5.842 23.665 21.864 1.00 92.94 214 ASN A C 1
ATOM 1730 O O . ASN A 1 214 ? 6.804 24.415 21.690 1.00 92.94 214 ASN A O 1
ATOM 1734 N N . ARG A 1 215 ? 5.568 22.678 21.002 1.00 93.56 215 ARG A N 1
ATOM 1735 C CA . ARG A 1 215 ? 6.286 22.426 19.743 1.00 93.56 215 ARG A CA 1
ATOM 1736 C C . ARG A 1 215 ? 5.374 22.695 18.552 1.00 93.56 215 ARG A C 1
ATOM 1738 O O . ARG A 1 215 ? 4.198 22.352 18.569 1.00 93.56 215 ARG A O 1
ATOM 1745 N N . SER A 1 216 ? 5.934 23.234 17.474 1.00 91.19 216 SER A N 1
ATOM 1746 C CA . SER A 1 216 ? 5.200 23.393 16.216 1.00 91.19 216 SER A CA 1
ATOM 1747 C C . SER A 1 216 ? 4.997 22.042 15.528 1.00 91.19 216 SER A C 1
ATOM 1749 O O . SER A 1 216 ? 5.964 21.324 15.259 1.00 91.19 216 SER A O 1
ATOM 1751 N N . PHE A 1 217 ? 3.751 21.717 15.186 1.00 94.19 217 PHE A N 1
ATOM 1752 C CA . PHE A 1 217 ? 3.430 20.535 14.393 1.00 94.19 217 PHE A CA 1
ATOM 1753 C C . PHE A 1 217 ? 3.577 20.826 12.892 1.00 94.19 217 PHE A C 1
ATOM 1755 O O . PHE A 1 217 ? 2.976 21.762 12.370 1.00 94.19 217 PHE A O 1
ATOM 1762 N N . ILE A 1 218 ? 4.371 20.014 12.184 1.00 93.75 218 ILE A N 1
ATOM 1763 C CA . ILE A 1 218 ? 4.529 20.096 10.723 1.00 93.75 218 ILE A CA 1
ATOM 1764 C C . ILE A 1 218 ? 4.081 18.759 10.107 1.00 93.75 218 ILE A C 1
ATOM 1766 O O . ILE A 1 218 ? 4.876 17.809 10.085 1.00 93.75 218 ILE A O 1
ATOM 1770 N N . PRO A 1 219 ? 2.854 18.675 9.553 1.00 93.25 219 PRO A N 1
ATOM 1771 C CA . PRO A 1 219 ? 2.285 17.434 9.018 1.00 93.25 219 PRO A CA 1
ATOM 1772 C C . PRO A 1 219 ? 3.196 16.728 8.007 1.00 93.25 219 PRO A C 1
ATOM 1774 O O . PRO A 1 219 ? 3.429 15.522 8.092 1.00 93.25 219 PRO A O 1
ATOM 1777 N N . GLN A 1 220 ? 3.801 17.498 7.095 1.00 92.00 220 GLN A N 1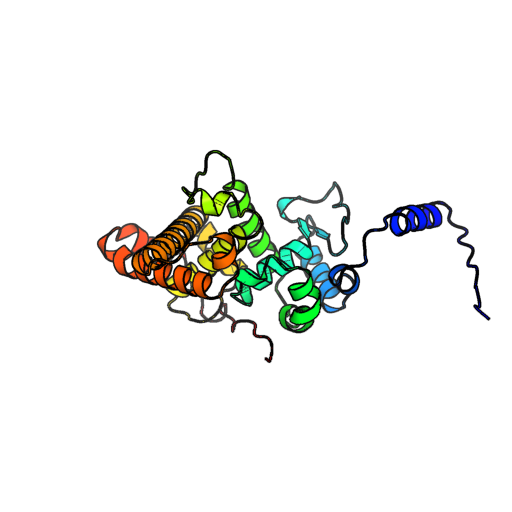
ATOM 1778 C CA . GLN A 1 220 ? 4.685 16.973 6.050 1.00 92.00 220 GLN A CA 1
ATOM 1779 C C . GLN A 1 220 ? 5.954 16.310 6.593 1.00 92.00 220 GLN A C 1
ATOM 1781 O O . GLN A 1 220 ? 6.495 15.407 5.951 1.00 92.00 220 GLN A O 1
ATOM 1786 N N . ASN A 1 221 ? 6.448 16.754 7.750 1.00 93.50 221 ASN A N 1
ATOM 1787 C CA . ASN A 1 221 ? 7.606 16.143 8.398 1.00 93.50 221 ASN A CA 1
ATOM 1788 C C . ASN A 1 221 ? 7.194 14.884 9.155 1.00 93.50 221 ASN A C 1
ATOM 1790 O O . ASN A 1 221 ? 7.904 13.880 9.109 1.00 93.50 221 ASN A O 1
ATOM 1794 N N . TRP A 1 222 ? 6.028 14.922 9.800 1.00 95.50 222 TRP A N 1
ATOM 1795 C CA . TRP A 1 222 ? 5.504 13.794 10.555 1.00 95.50 222 TRP A CA 1
ATOM 1796 C C . TRP A 1 222 ? 5.241 12.574 9.669 1.00 95.50 222 TRP A C 1
ATOM 1798 O O . TRP A 1 222 ? 5.757 11.500 9.971 1.00 95.50 222 TRP A O 1
ATOM 1808 N N . VAL A 1 223 ? 4.575 12.732 8.516 1.00 94.56 223 VAL A N 1
ATOM 1809 C CA . VAL A 1 223 ? 4.323 11.607 7.584 1.00 94.56 223 VAL A CA 1
ATOM 1810 C C . VAL A 1 223 ? 5.612 10.974 7.039 1.00 94.56 223 VAL A C 1
ATOM 1812 O O . VAL A 1 223 ? 5.642 9.807 6.666 1.00 94.56 223 VAL A O 1
ATOM 1815 N N . LYS A 1 224 ? 6.731 11.706 7.032 1.00 93.50 224 LYS A N 1
ATOM 1816 C CA . LYS A 1 224 ? 8.043 11.183 6.606 1.00 93.50 224 LYS A CA 1
ATOM 1817 C C . LYS A 1 224 ? 8.796 10.471 7.739 1.00 93.50 224 LYS A C 1
ATOM 1819 O O . LYS A 1 224 ? 9.812 9.813 7.486 1.00 93.50 224 LYS A O 1
ATOM 1824 N N . ASN A 1 225 ? 8.305 10.559 8.974 1.00 93.38 225 ASN A N 1
ATOM 1825 C CA . ASN A 1 225 ? 8.906 9.970 10.165 1.00 93.38 225 ASN A CA 1
ATOM 1826 C C . ASN A 1 225 ? 8.271 8.605 10.509 1.00 93.38 225 ASN A C 1
ATOM 1828 O O . ASN A 1 225 ? 7.115 8.329 10.202 1.00 93.38 225 ASN A O 1
ATOM 1832 N N . LYS A 1 226 ? 9.036 7.743 11.189 1.00 93.50 226 LYS A N 1
ATOM 1833 C CA . LYS A 1 226 ? 8.543 6.486 11.771 1.00 93.50 226 LYS A CA 1
ATOM 1834 C C . LYS A 1 226 ? 7.468 6.720 12.844 1.00 93.50 226 LYS A C 1
ATOM 1836 O O . LYS A 1 226 ? 6.660 5.821 13.063 1.00 93.50 226 LYS A O 1
ATOM 1841 N N . SER A 1 227 ? 7.445 7.891 13.490 1.00 93.75 227 SER A N 1
ATOM 1842 C CA . SER A 1 227 ? 6.417 8.239 14.482 1.00 93.75 227 SER A CA 1
ATOM 1843 C C . SER A 1 227 ? 5.004 8.213 13.896 1.00 93.75 227 SER A C 1
ATOM 1845 O O . SER A 1 227 ? 4.098 7.725 14.563 1.00 93.75 227 SER A O 1
ATOM 1847 N N . CYS A 1 228 ? 4.817 8.601 12.629 1.00 96.19 228 CYS A N 1
ATOM 1848 C CA . CYS A 1 228 ? 3.523 8.482 11.957 1.00 96.19 228 CYS A CA 1
ATOM 1849 C C . CYS A 1 228 ? 3.050 7.023 11.877 1.00 96.19 228 CYS A C 1
ATOM 1851 O O . CYS A 1 228 ? 1.907 6.720 12.213 1.00 96.19 228 CYS A O 1
ATOM 1853 N N . ASN A 1 229 ? 3.943 6.090 11.528 1.00 95.75 229 ASN A N 1
ATOM 1854 C CA . ASN A 1 229 ? 3.606 4.664 11.485 1.00 95.75 229 ASN A CA 1
ATOM 1855 C C . ASN A 1 229 ? 3.195 4.160 12.879 1.00 95.75 229 ASN A C 1
ATOM 1857 O O . ASN A 1 229 ? 2.222 3.420 13.001 1.00 95.75 229 ASN A O 1
ATOM 1861 N N . ALA A 1 230 ? 3.914 4.575 13.928 1.00 96.62 230 ALA A N 1
ATOM 1862 C CA . ALA A 1 230 ? 3.580 4.232 15.310 1.00 96.62 230 ALA A CA 1
ATOM 1863 C C . ALA A 1 230 ? 2.219 4.806 15.736 1.00 96.62 230 ALA A C 1
ATOM 1865 O O . ALA A 1 230 ? 1.420 4.090 16.339 1.00 96.62 230 ALA A O 1
ATOM 1866 N N . GLY A 1 231 ? 1.926 6.054 15.359 1.00 97.69 231 GLY A N 1
ATOM 1867 C CA . GLY A 1 231 ? 0.635 6.697 15.593 1.00 97.69 231 GLY A CA 1
ATOM 1868 C C . GLY A 1 231 ? -0.518 5.938 14.939 1.00 97.69 231 GLY A C 1
ATOM 1869 O O . GLY A 1 231 ? -1.499 5.627 15.608 1.00 97.69 231 GLY A O 1
ATOM 1870 N N . ILE A 1 232 ? -0.370 5.547 13.668 1.00 98.12 232 ILE A N 1
ATOM 1871 C CA . ILE A 1 232 ? -1.375 4.750 12.942 1.00 98.12 232 ILE A CA 1
ATOM 1872 C C . ILE A 1 232 ? -1.607 3.400 13.630 1.00 98.12 232 ILE A C 1
ATOM 1874 O O . ILE A 1 232 ? -2.751 3.001 13.830 1.00 98.12 232 ILE A O 1
ATOM 1878 N N . MET A 1 233 ? -0.543 2.693 14.023 1.00 97.00 233 MET A N 1
ATOM 1879 C CA . MET A 1 233 ? -0.679 1.408 14.720 1.00 97.00 233 MET A CA 1
ATOM 1880 C C . MET A 1 233 ? -1.389 1.557 16.069 1.00 97.00 233 MET A C 1
ATOM 1882 O O . MET A 1 233 ? -2.242 0.734 16.399 1.00 97.00 233 MET A O 1
ATOM 1886 N N . SER A 1 234 ? -1.074 2.614 16.822 1.00 97.69 234 SER A N 1
ATOM 1887 C CA . SER A 1 234 ? -1.753 2.941 18.080 1.00 97.69 234 SER A CA 1
ATOM 1888 C C . SER A 1 234 ? -3.238 3.241 17.854 1.00 97.69 234 SER A C 1
ATOM 1890 O O . SER A 1 234 ? -4.096 2.681 18.534 1.00 97.69 234 SER A O 1
ATOM 1892 N N . ALA A 1 235 ? -3.564 4.040 16.834 1.00 98.12 235 ALA A N 1
ATOM 1893 C CA . ALA A 1 235 ? -4.943 4.351 16.473 1.00 98.12 235 ALA A CA 1
ATOM 1894 C C . ALA A 1 235 ? -5.740 3.095 16.080 1.00 98.12 235 ALA A C 1
ATOM 1896 O O . ALA A 1 235 ? -6.854 2.911 16.562 1.00 98.12 235 ALA A O 1
ATOM 1897 N N . ILE A 1 236 ? -5.154 2.188 15.291 1.00 97.50 236 ILE A N 1
ATOM 1898 C CA . ILE A 1 236 ? -5.779 0.905 14.926 1.00 97.50 236 ILE A CA 1
ATOM 1899 C C . ILE A 1 236 ? -5.986 0.030 16.166 1.00 97.50 236 ILE A C 1
ATOM 1901 O O . ILE A 1 236 ? -7.060 -0.540 16.356 1.00 97.50 236 ILE A O 1
ATOM 1905 N N . GLN A 1 237 ? -4.980 -0.071 17.037 1.00 96.19 237 GLN A N 1
ATOM 1906 C CA . GLN A 1 237 ? -5.092 -0.825 18.284 1.00 96.19 237 GLN A CA 1
ATOM 1907 C C . GLN A 1 237 ? -6.238 -0.291 19.152 1.00 96.19 237 GLN A C 1
ATOM 1909 O O . GLN A 1 237 ? -7.044 -1.084 19.646 1.00 96.19 237 GLN A O 1
ATOM 1914 N N . ASN A 1 238 ? -6.335 1.029 19.304 1.00 96.31 238 ASN A N 1
ATOM 1915 C CA . ASN A 1 238 ? -7.391 1.678 20.075 1.00 96.31 238 ASN A CA 1
ATOM 1916 C C . ASN A 1 238 ? -8.759 1.450 19.430 1.00 96.31 238 ASN A C 1
ATOM 1918 O O . ASN A 1 238 ? -9.681 1.018 20.118 1.00 96.31 238 ASN A O 1
ATOM 1922 N N . TYR A 1 239 ? -8.868 1.635 18.110 1.00 96.00 239 TYR A N 1
ATOM 1923 C CA . TYR A 1 239 ? -10.098 1.397 17.356 1.00 96.00 239 TYR A CA 1
ATOM 1924 C C . TYR A 1 239 ? -10.651 -0.003 17.636 1.00 96.00 239 TYR A C 1
ATOM 1926 O O . TYR A 1 239 ? -11.778 -0.138 18.096 1.00 96.00 239 TYR A O 1
ATOM 1934 N N . PHE A 1 240 ? -9.832 -1.046 17.473 1.00 94.50 240 PHE A N 1
ATOM 1935 C CA . PHE A 1 240 ? -10.254 -2.428 17.730 1.00 94.50 240 PHE A CA 1
ATOM 1936 C C . PHE A 1 240 ? -10.444 -2.774 19.212 1.00 94.50 240 PHE A C 1
ATOM 1938 O O . PHE A 1 240 ? -11.107 -3.764 19.515 1.00 94.50 240 PHE A O 1
ATOM 1945 N N . SER A 1 241 ? -9.883 -1.992 20.136 1.00 94.12 241 SER A N 1
ATOM 1946 C CA . SER A 1 241 ? -10.116 -2.184 21.574 1.00 94.12 241 SER A CA 1
ATOM 1947 C C . SER A 1 241 ? -11.480 -1.631 21.999 1.00 94.12 241 SER A C 1
ATOM 1949 O O . SER A 1 241 ? -12.141 -2.233 22.841 1.00 94.12 241 SER A O 1
ATOM 1951 N N . PHE A 1 242 ? -11.932 -0.531 21.385 1.00 93.75 242 PHE A N 1
ATOM 1952 C CA . PHE A 1 242 ? -13.242 0.075 21.652 1.00 93.75 242 PHE A CA 1
ATOM 1953 C C . PHE A 1 242 ? -14.360 -0.445 20.739 1.00 93.75 242 PHE A C 1
ATOM 1955 O O . PHE A 1 242 ? -15.532 -0.374 21.102 1.00 93.75 242 PHE A O 1
ATOM 1962 N N . LEU A 1 243 ? -14.036 -1.008 19.572 1.00 93.38 243 LEU A N 1
ATOM 1963 C CA . LEU A 1 243 ? -15.034 -1.488 18.613 1.00 93.38 243 LEU A CA 1
ATOM 1964 C C . LEU A 1 243 ? -16.072 -2.460 19.213 1.00 93.38 243 LEU A C 1
ATOM 1966 O O . LEU A 1 243 ? -17.253 -2.277 18.920 1.00 93.38 243 LEU A O 1
ATOM 1970 N N . PRO A 1 244 ? -15.717 -3.428 20.086 1.00 92.25 244 PRO A N 1
ATOM 1971 C CA . PRO A 1 244 ? -16.700 -4.345 20.667 1.00 92.25 244 PRO A CA 1
ATOM 1972 C C . PRO A 1 244 ? -17.778 -3.654 21.511 1.00 92.25 244 PRO A C 1
ATOM 1974 O O . PRO A 1 244 ? -18.897 -4.161 21.596 1.00 92.25 244 PRO A O 1
ATOM 1977 N N . THR A 1 245 ? -17.452 -2.520 22.143 1.00 93.62 245 THR A N 1
ATOM 1978 C CA . THR A 1 245 ? -18.394 -1.748 22.966 1.00 93.62 245 THR A CA 1
ATOM 1979 C C . THR A 1 245 ? -19.121 -0.678 22.158 1.00 93.62 245 THR A C 1
ATOM 1981 O O . THR A 1 245 ? -20.294 -0.430 22.414 1.00 93.62 245 THR A O 1
ATOM 1984 N N . MET A 1 246 ? -18.462 -0.075 21.162 1.00 93.12 246 MET A N 1
ATOM 1985 C CA . MET A 1 246 ? -19.049 0.975 20.319 1.00 93.12 246 MET A CA 1
ATOM 1986 C C . MET A 1 246 ? -19.954 0.426 19.211 1.00 93.12 246 MET A C 1
ATOM 1988 O O . MET A 1 246 ? -20.981 1.022 18.901 1.00 93.12 246 MET A O 1
ATOM 1992 N N . ASN A 1 247 ? -19.564 -0.683 18.578 1.00 92.88 247 ASN A N 1
ATOM 1993 C CA . ASN A 1 247 ? -20.290 -1.288 17.465 1.00 92.88 247 ASN A CA 1
ATOM 1994 C C . ASN A 1 247 ? -19.993 -2.796 17.375 1.00 92.88 247 ASN A C 1
ATOM 1996 O O . ASN A 1 247 ? -19.168 -3.261 16.584 1.00 92.88 247 ASN A O 1
ATOM 2000 N N . LYS A 1 248 ? -20.704 -3.571 18.200 1.00 92.69 248 LYS A N 1
ATOM 2001 C CA . LYS A 1 248 ? -20.551 -5.030 18.299 1.00 92.69 248 LYS A CA 1
ATOM 2002 C C . LYS A 1 248 ? -20.847 -5.767 16.986 1.00 92.69 248 LYS A C 1
ATOM 2004 O O . LYS A 1 248 ? -20.243 -6.808 16.714 1.00 92.69 248 LYS A O 1
ATOM 2009 N N . GLU A 1 249 ? -21.769 -5.248 16.178 1.00 92.81 249 GLU A N 1
ATOM 2010 C CA . GLU A 1 249 ? -22.101 -5.826 14.874 1.00 92.81 249 GLU A CA 1
ATOM 2011 C C . GLU A 1 249 ? -20.916 -5.702 13.912 1.00 92.81 249 GLU A C 1
ATOM 2013 O O . GLU A 1 249 ? -20.480 -6.703 13.342 1.00 92.81 249 GLU A O 1
ATOM 2018 N N . MET A 1 250 ? -20.327 -4.506 13.803 1.00 91.62 250 MET A N 1
ATOM 2019 C CA . MET A 1 250 ? -19.136 -4.279 12.982 1.00 91.62 250 MET A CA 1
ATOM 2020 C C . MET A 1 250 ? -17.932 -5.085 13.487 1.00 91.62 250 MET A C 1
ATOM 2022 O O . MET A 1 250 ? -17.217 -5.667 12.674 1.00 91.62 250 MET A O 1
ATOM 2026 N N . ASP A 1 251 ? -17.727 -5.181 14.806 1.00 92.25 251 ASP A N 1
ATOM 2027 C CA . ASP A 1 251 ? -16.678 -6.036 15.387 1.00 92.25 251 ASP A CA 1
ATOM 2028 C C . ASP A 1 251 ? -16.814 -7.489 14.916 1.00 92.25 251 ASP A C 1
ATOM 2030 O O . ASP A 1 251 ? -15.857 -8.085 14.418 1.00 92.25 251 ASP A O 1
ATOM 2034 N N . SER A 1 252 ? -18.028 -8.037 15.005 1.00 92.06 252 SER A N 1
ATOM 2035 C CA . SER A 1 252 ? -18.325 -9.409 14.583 1.00 92.06 252 SER A CA 1
ATOM 2036 C C . SER A 1 252 ? -18.148 -9.580 13.072 1.00 92.06 252 SER A C 1
ATOM 2038 O O . SER A 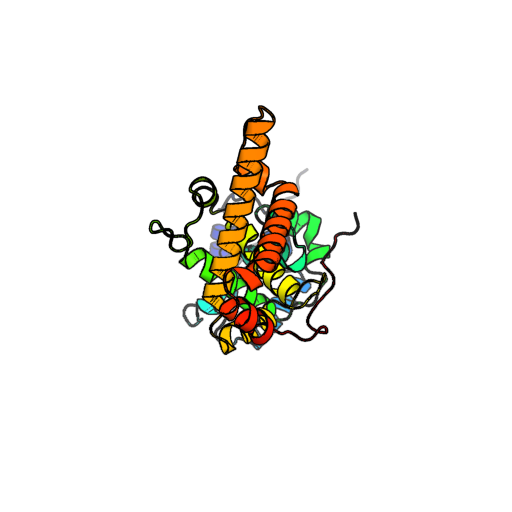1 252 ? -17.549 -10.560 12.621 1.00 92.06 252 SER A O 1
ATOM 2040 N N . LYS A 1 253 ? -18.616 -8.604 12.283 1.00 93.62 253 LYS A N 1
ATOM 2041 C CA . LYS A 1 253 ? -18.512 -8.615 10.821 1.00 93.62 253 LYS A CA 1
ATOM 2042 C C . LYS A 1 253 ? -17.057 -8.588 10.359 1.00 93.62 253 LYS A C 1
ATOM 2044 O O . LYS A 1 253 ? -16.697 -9.363 9.481 1.00 93.62 253 LYS A O 1
ATOM 2049 N N . LEU A 1 254 ? -16.206 -7.760 10.964 1.00 93.00 254 LEU A N 1
ATOM 2050 C CA . LEU A 1 254 ? -14.779 -7.711 10.637 1.00 93.00 254 LEU A CA 1
ATOM 2051 C C . LEU A 1 254 ? -14.060 -8.980 11.098 1.00 93.00 254 LEU A C 1
ATOM 2053 O O . LEU A 1 254 ? -13.363 -9.612 10.308 1.00 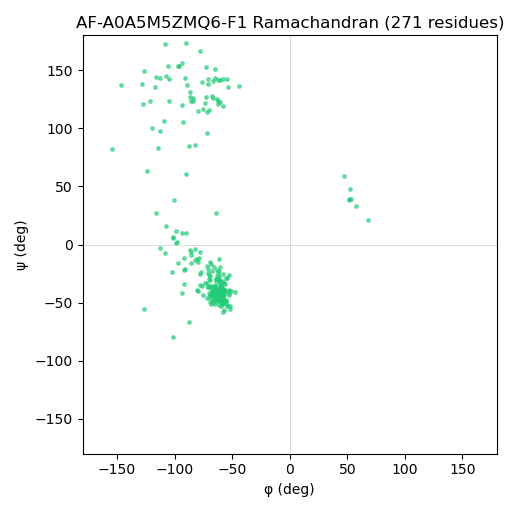93.00 254 LEU A O 1
ATOM 2057 N N . LYS A 1 255 ? -14.255 -9.402 12.353 1.00 89.25 255 LYS A N 1
ATOM 2058 C CA . LYS A 1 255 ? -13.567 -10.582 12.893 1.00 89.25 255 LYS A CA 1
ATOM 2059 C C . LYS A 1 255 ? -13.860 -11.854 12.114 1.00 89.25 255 LYS A C 1
ATOM 2061 O O . LYS A 1 255 ? -12.965 -12.688 12.041 1.00 89.25 255 LYS A O 1
ATOM 2066 N N . ASN A 1 256 ? -15.055 -11.992 11.544 1.00 91.25 256 ASN A N 1
ATOM 2067 C CA . ASN A 1 256 ? -15.437 -13.161 10.754 1.00 91.25 256 ASN A CA 1
ATOM 2068 C C . ASN A 1 256 ? -15.194 -12.958 9.252 1.00 91.25 256 ASN A C 1
ATOM 2070 O O . ASN A 1 256 ? -14.691 -13.858 8.588 1.00 91.25 256 ASN A O 1
ATOM 2074 N N . GLY A 1 257 ? -15.509 -11.775 8.722 1.00 91.94 257 GLY A N 1
ATOM 2075 C CA . GLY A 1 257 ? -15.486 -11.487 7.287 1.00 91.94 257 GLY A CA 1
ATOM 2076 C C . GLY A 1 257 ? -14.103 -11.192 6.707 1.00 91.94 257 GLY A C 1
ATOM 2077 O O . GLY A 1 257 ? -13.945 -11.221 5.493 1.00 91.94 257 GLY A O 1
ATOM 2078 N N . VAL A 1 258 ? -13.086 -10.921 7.536 1.00 94.38 258 VAL A N 1
ATOM 2079 C CA . VAL A 1 258 ? -11.700 -10.738 7.058 1.00 94.38 258 VAL A CA 1
ATOM 2080 C C . VAL A 1 258 ? -10.727 -11.789 7.587 1.00 94.38 258 VAL A C 1
ATOM 2082 O O . VAL A 1 258 ? -9.529 -11.518 7.720 1.00 94.38 258 VAL A O 1
ATOM 2085 N N . LYS A 1 259 ? -11.220 -12.991 7.914 1.00 95.50 259 LYS A N 1
ATOM 2086 C CA . LYS A 1 259 ? -10.347 -14.098 8.314 1.00 95.50 259 LYS A CA 1
ATOM 2087 C C . LYS A 1 259 ? -9.498 -14.584 7.151 1.00 95.50 259 LYS A C 1
ATOM 2089 O O . LYS A 1 259 ? -10.014 -14.930 6.097 1.00 95.50 259 LYS A O 1
ATOM 2094 N N . ILE A 1 260 ? -8.194 -14.647 7.388 1.00 95.62 260 ILE A N 1
ATOM 2095 C CA . ILE A 1 260 ? -7.195 -15.119 6.435 1.00 95.62 260 ILE A CA 1
ATOM 2096 C C . ILE A 1 260 ? -6.348 -16.184 7.140 1.00 95.62 260 ILE A C 1
ATOM 2098 O O . ILE A 1 260 ? -5.986 -16.028 8.307 1.00 95.62 260 ILE A O 1
ATOM 2102 N N . ASP A 1 261 ? -6.039 -17.272 6.436 1.00 95.06 261 ASP A N 1
ATOM 2103 C CA . ASP A 1 261 ? -5.164 -18.338 6.936 1.00 95.06 261 ASP A CA 1
ATOM 2104 C C . ASP A 1 261 ? -3.745 -17.801 7.208 1.00 95.06 261 ASP A C 1
ATOM 2106 O O . ASP A 1 261 ? -3.220 -16.980 6.450 1.00 95.06 261 ASP A O 1
ATOM 2110 N N . SER A 1 262 ? -3.108 -18.275 8.283 1.00 93.94 262 SER A N 1
ATOM 2111 C CA . SER A 1 262 ? -1.777 -17.828 8.705 1.00 93.94 262 SER A CA 1
ATOM 2112 C C . SER A 1 262 ? -0.702 -18.029 7.632 1.00 93.94 262 SER A C 1
ATOM 2114 O O . SER A 1 262 ? 0.256 -17.259 7.595 1.00 93.94 262 SER A O 1
ATOM 2116 N N . LYS A 1 263 ? -0.870 -18.989 6.710 1.00 95.25 263 LYS A N 1
ATOM 2117 C CA . LYS A 1 263 ? 0.057 -19.215 5.585 1.00 95.25 263 LYS A CA 1
ATOM 2118 C C . LYS A 1 263 ? 0.144 -18.039 4.608 1.00 95.25 263 LYS A C 1
ATOM 2120 O O . LYS A 1 263 ? 1.127 -17.922 3.883 1.00 95.25 263 LYS A O 1
ATOM 2125 N N . TYR A 1 264 ? -0.870 -17.174 4.583 1.00 96.81 264 TYR A N 1
ATOM 2126 C CA . TYR A 1 264 ? -0.899 -15.975 3.743 1.00 96.81 264 TYR A CA 1
ATOM 2127 C C . TYR A 1 264 ? -0.314 -14.746 4.442 1.00 96.81 264 TYR A C 1
ATOM 2129 O O . TYR A 1 264 ? -0.429 -13.630 3.936 1.00 96.81 264 TYR A O 1
ATOM 2137 N N . PHE A 1 265 ? 0.323 -14.937 5.597 1.00 96.69 265 PHE A N 1
ATOM 2138 C CA . PHE A 1 265 ? 1.089 -13.908 6.272 1.00 96.69 265 PHE A CA 1
ATOM 2139 C C . PHE A 1 265 ? 2.580 -14.174 6.089 1.00 96.69 265 PHE A C 1
ATOM 2141 O O . PHE A 1 265 ? 3.102 -15.224 6.456 1.00 96.69 265 PHE A O 1
ATOM 2148 N N . SER A 1 266 ? 3.280 -13.189 5.540 1.00 94.56 266 SER A N 1
ATOM 2149 C CA . SER A 1 266 ? 4.724 -13.228 5.320 1.00 94.56 266 SER A CA 1
ATOM 2150 C C . SER A 1 266 ? 5.461 -12.347 6.321 1.00 94.56 266 SER A C 1
ATOM 2152 O O . SER A 1 266 ? 4.925 -11.344 6.802 1.00 94.56 266 SER A O 1
ATOM 2154 N N . TYR A 1 267 ? 6.718 -12.678 6.609 1.00 94.25 267 TYR A N 1
ATOM 2155 C CA . TYR A 1 267 ? 7.581 -11.768 7.351 1.00 94.25 267 TYR A CA 1
ATOM 2156 C C . TYR A 1 267 ? 7.703 -10.427 6.630 1.00 94.25 267 TYR A C 1
ATOM 2158 O O . TYR A 1 267 ? 7.796 -10.361 5.402 1.00 94.25 267 TYR A O 1
ATOM 2166 N N . ARG A 1 268 ? 7.747 -9.349 7.417 1.00 93.50 268 ARG A N 1
ATOM 2167 C CA . ARG A 1 268 ? 8.021 -8.009 6.898 1.00 93.50 268 ARG A CA 1
ATOM 2168 C C . ARG A 1 268 ? 9.317 -8.027 6.095 1.00 93.50 268 ARG A C 1
ATOM 2170 O O . ARG A 1 268 ? 10.329 -8.543 6.565 1.00 93.50 268 ARG A O 1
ATOM 2177 N N . VAL A 1 269 ? 9.304 -7.390 4.932 1.00 92.50 269 VAL A N 1
ATOM 2178 C CA . VAL A 1 269 ? 10.495 -7.217 4.102 1.00 92.50 269 VAL A CA 1
ATOM 2179 C C . VAL A 1 269 ? 11.418 -6.210 4.774 1.00 92.50 269 VAL A C 1
ATOM 2181 O O . VAL A 1 269 ? 11.077 -5.036 4.930 1.00 92.50 269 VAL A O 1
ATOM 2184 N N . GLN A 1 270 ? 12.584 -6.676 5.208 1.00 86.06 270 GLN A N 1
ATOM 2185 C CA . GLN A 1 270 ? 13.584 -5.858 5.887 1.00 86.06 270 GLN A CA 1
ATOM 2186 C C . GLN A 1 270 ? 14.846 -5.809 5.042 1.00 86.06 270 GLN A C 1
ATOM 2188 O O . GLN A 1 270 ? 15.272 -6.827 4.502 1.00 86.06 270 GLN A O 1
ATOM 2193 N N . ALA A 1 271 ? 15.422 -4.615 4.913 1.00 63.72 271 ALA A N 1
ATOM 2194 C CA . ALA A 1 271 ? 16.798 -4.509 4.459 1.00 63.72 271 ALA A CA 1
ATOM 2195 C C . ALA A 1 271 ? 17.683 -5.018 5.598 1.00 63.72 271 ALA A C 1
ATOM 2197 O O . ALA A 1 271 ? 17.392 -4.712 6.754 1.00 63.72 271 ALA A O 1
ATOM 2198 N N . GLU A 1 272 ? 18.709 -5.799 5.272 1.00 51.06 272 GLU A N 1
ATOM 2199 C CA . GLU A 1 272 ? 19.849 -5.954 6.175 1.00 51.06 272 GLU A CA 1
ATOM 2200 C C . GLU A 1 272 ? 20.393 -4.532 6.400 1.00 51.06 272 GLU A C 1
ATOM 2202 O O . GLU A 1 272 ? 20.642 -3.815 5.424 1.00 51.06 272 GLU A O 1
ATOM 2207 N N . ASP A 1 273 ? 20.383 -4.076 7.657 1.00 40.56 273 ASP A N 1
ATOM 2208 C CA . ASP A 1 273 ? 20.850 -2.736 8.038 1.00 40.56 273 ASP A CA 1
ATOM 2209 C C . ASP A 1 273 ? 22.376 -2.625 7.889 1.00 40.56 273 ASP A C 1
ATOM 2211 O O . ASP A 1 273 ? 23.083 -3.597 8.245 1.00 40.56 273 ASP A O 1
#

InterPro domains:
  IPR018891 Abortive phage infection protein, C-terminal [PF10592] (1-187)

Mean predicted aligned error: 6.43 Å